Protein AF-A0A239BAJ3-F1 (afdb_monomer)

Foldseek 3Di:
DDADQLRHFQLLDLCSLPPLVPDDPLLLLLLVVLLDPVLQVQQVVLLPDPPWDKFQDDPDDTDDPDDPVCLQPARIWTQDPCCCVPVQFRTRRRSSDNDHDSRRSDGCVPVPVVVVQDLPPVVVVVVVVVCVVVVPDAPPVRVVVVVCVSVCSVVDPADPLDDDDDDDPVDDVPVVVVVVVVVNQVSCCVVPVHRDDPDDDSVCSSLVSSVSVCVVVVHDPVVSVVSGVSVVPPPPPPPPPPPPPDDPDDDDDDDDDDDDDDDDDDDDDDDD

Solvent-accessible surface area (backbone atoms only — not comparable to full-atom values): 17316 Å² total; per-residue (Å²): 133,75,56,48,96,48,44,43,56,46,50,90,43,74,70,61,68,57,72,64,86,76,54,49,72,44,54,54,51,40,62,58,47,45,69,34,66,67,54,49,53,51,49,55,56,46,72,73,34,92,83,56,66,74,42,52,36,65,96,88,61,83,78,75,93,79,59,92,76,45,76,79,41,68,15,24,24,33,78,40,90,51,20,45,79,77,69,35,19,72,37,38,52,51,49,43,54,67,78,55,39,68,78,37,49,42,42,48,88,70,55,54,64,72,80,78,66,46,86,82,34,68,63,60,53,46,54,53,50,48,38,61,74,69,68,59,80,66,51,75,66,54,43,49,48,48,50,39,60,66,59,33,80,66,60,72,86,63,54,103,89,53,83,90,82,89,80,64,85,96,45,77,58,67,69,54,54,51,53,52,50,50,52,52,47,51,53,39,23,73,73,66,78,40,72,84,75,87,75,83,56,74,94,46,44,68,56,53,51,31,52,51,50,36,50,75,71,71,52,53,68,67,60,52,42,75,74,32,72,85,61,52,69,82,69,68,70,76,75,70,78,76,75,75,74,85,75,90,68,86,84,78,87,77,87,77,84,82,80,84,81,83,87,84,77,93,84,84,84,87,84,135

Secondary structure (DSSP, 8-state):
----TT----TT-SGGG--TTS--HHHHHHHHHHT-HHHHHHHHHHHT-TT---EE-SSS-S-----GGGGGSTTEEE--HHHHHHH--SSEE-TT-SS--HHHH--GGGS-HHHH--TTSHHHHHHHHHHHHHT-PPPHHHHHHHHHHHHTTS-----TT-------TTS-HHHHHHHHHHHHHHHHHHHHSS-------HHHHHHHHHHHHHHHTT--HHHHHHH-GGG-------------------------PPPPPPP---------

Nearest PDB structures (foldseek):
  6wdn-assembly1_C  TM=2.392E-01  e=6.908E+00  Homo sapiens

Sequence (272 aa):
MKLTEWGVPDWKDATAYGDVSSWTFDRWRWEFCRRCPDIRTEFDKLLVDPSCPFFLVGDEQPFYEPDKHDSEMSGFALPSPLAYERYGYFLLPNPRIDEQPEQAIRPVIALDKALLVDPGSQWVAQVRDYFNATGVELDDIQTTFLDLALRDCYAVNLKTHQVAIKFDLDQPLEPQVKVARDVLRDLQTTRHGQRLQRRSHPEKWLGYLRVLDARDVDETWSEIVNRHAILTPYRRPKMTPLFCAGVAGPMRCSHHTAQPRRASGAWVTPWS

Structure (mmCIF, N/CA/C/O backbone):
data_AF-A0A239BAJ3-F1
#
_entry.id   AF-A0A239BAJ3-F1
#
loop_
_atom_site.group_PDB
_atom_site.id
_atom_site.type_symbol
_atom_site.label_atom_id
_atom_site.label_alt_id
_atom_site.label_comp_id
_atom_site.label_asym_id
_atom_site.label_entity_id
_atom_site.label_seq_id
_atom_site.pdbx_PDB_ins_code
_atom_site.Cartn_x
_atom_site.Cartn_y
_atom_site.Cartn_z
_atom_site.occupancy
_atom_site.B_iso_or_equiv
_atom_site.auth_seq_id
_atom_site.auth_comp_id
_atom_site.auth_asym_id
_atom_site.auth_atom_id
_atom_site.pdbx_PDB_model_num
ATOM 1 N N . MET A 1 1 ? 21.825 -12.509 -13.386 1.00 59.00 1 MET A N 1
ATOM 2 C CA . MET A 1 1 ? 20.647 -11.734 -13.829 1.00 59.00 1 MET A CA 1
ATOM 3 C C . MET A 1 1 ? 20.964 -10.262 -13.614 1.00 59.00 1 MET A C 1
ATOM 5 O O . MET A 1 1 ? 21.563 -9.965 -12.589 1.00 59.00 1 MET A O 1
ATOM 9 N N . LYS A 1 2 ? 20.696 -9.362 -14.569 1.00 62.50 2 LYS A N 1
ATOM 10 C CA . LYS A 1 2 ? 20.924 -7.924 -14.344 1.00 62.50 2 LYS A CA 1
ATOM 11 C C . LYS A 1 2 ? 19.688 -7.350 -13.658 1.00 62.50 2 LYS A C 1
ATOM 13 O O . LYS A 1 2 ? 18.631 -7.317 -14.276 1.00 62.50 2 LYS A O 1
ATOM 18 N N . LEU A 1 3 ? 19.833 -6.958 -12.399 1.00 74.75 3 LEU A N 1
ATOM 19 C CA . LEU A 1 3 ? 18.828 -6.177 -11.686 1.00 74.75 3 LEU A CA 1
ATOM 20 C C . LEU A 1 3 ? 19.061 -4.691 -11.968 1.00 74.75 3 LEU A C 1
ATOM 22 O O . LEU A 1 3 ? 20.197 -4.276 -12.221 1.00 74.75 3 LEU A O 1
ATOM 26 N N . THR A 1 4 ? 17.994 -3.896 -11.939 1.00 85.31 4 THR A N 1
ATOM 27 C CA . THR A 1 4 ? 18.132 -2.435 -11.861 1.00 85.31 4 THR A CA 1
ATOM 28 C C . THR A 1 4 ? 18.715 -2.029 -10.501 1.00 85.31 4 THR A C 1
ATOM 30 O O . THR A 1 4 ? 18.795 -2.844 -9.580 1.00 85.31 4 THR A O 1
ATOM 33 N N . GLU A 1 5 ? 19.068 -0.753 -10.335 1.00 86.06 5 GLU A N 1
ATOM 34 C CA . GLU A 1 5 ? 19.490 -0.194 -9.035 1.00 86.06 5 GLU A CA 1
ATOM 35 C C . GLU A 1 5 ? 18.434 -0.363 -7.917 1.00 86.06 5 GLU A C 1
ATOM 37 O O . GLU A 1 5 ? 18.755 -0.278 -6.734 1.00 86.06 5 GLU A O 1
ATOM 42 N N . TRP A 1 6 ? 17.179 -0.639 -8.291 1.00 90.94 6 TRP A N 1
ATOM 43 C CA . TRP A 1 6 ? 16.048 -0.869 -7.390 1.00 90.94 6 TRP A CA 1
ATOM 44 C C . TRP A 1 6 ? 15.737 -2.354 -7.174 1.00 90.94 6 TRP A C 1
ATOM 46 O O . TRP A 1 6 ? 14.646 -2.690 -6.711 1.00 90.94 6 TRP A O 1
ATOM 56 N N . GLY A 1 7 ? 16.635 -3.263 -7.564 1.00 91.06 7 GLY A N 1
ATOM 57 C CA . GLY A 1 7 ? 16.390 -4.702 -7.434 1.00 91.06 7 GLY A CA 1
ATOM 58 C C . GLY A 1 7 ? 15.167 -5.159 -8.234 1.00 91.06 7 GLY A C 1
ATOM 59 O O . GLY A 1 7 ? 14.432 -6.048 -7.807 1.00 91.06 7 GLY A O 1
ATOM 60 N N . VAL A 1 8 ? 14.865 -4.489 -9.351 1.00 93.56 8 VAL A N 1
ATOM 61 C CA . VAL A 1 8 ? 13.745 -4.858 -10.223 1.00 93.56 8 VAL A CA 1
ATOM 62 C C . VAL A 1 8 ? 14.255 -5.836 -11.290 1.00 93.56 8 VAL A C 1
ATOM 64 O O . VAL A 1 8 ? 15.276 -5.543 -11.926 1.00 93.56 8 VAL A O 1
ATOM 67 N N . PRO A 1 9 ? 13.585 -6.989 -11.490 1.00 94.38 9 PRO A N 1
ATOM 68 C CA . PRO A 1 9 ? 13.913 -7.935 -12.556 1.00 94.38 9 PRO A CA 1
ATOM 69 C C . PRO A 1 9 ? 13.801 -7.333 -13.964 1.00 94.38 9 PRO A C 1
ATOM 71 O O . PRO A 1 9 ? 13.100 -6.346 -14.182 1.00 94.38 9 PRO A O 1
ATOM 74 N N . ASP A 1 10 ? 14.448 -7.958 -14.952 1.00 94.06 10 ASP A N 1
ATOM 75 C CA . ASP A 1 10 ? 14.245 -7.584 -16.356 1.00 94.06 10 ASP A CA 1
ATOM 76 C C . ASP A 1 10 ? 12.794 -7.867 -16.764 1.00 94.06 10 ASP A C 1
ATOM 78 O O . ASP A 1 10 ? 12.368 -9.018 -16.870 1.00 94.06 10 ASP A O 1
ATOM 82 N N . TRP A 1 11 ? 12.037 -6.812 -17.056 1.00 94.75 11 TRP A N 1
ATOM 83 C CA . TRP A 1 11 ? 10.640 -6.913 -17.461 1.00 94.75 11 TRP A CA 1
ATOM 84 C C . TRP A 1 11 ? 10.438 -7.749 -18.732 1.00 94.75 11 TRP A C 1
ATOM 86 O O . TRP A 1 11 ? 9.339 -8.263 -18.964 1.00 94.75 11 TRP A O 1
ATOM 96 N N . LYS A 1 12 ? 11.468 -7.927 -19.571 1.00 94.31 12 LYS A N 1
ATOM 97 C CA . LYS A 1 12 ? 11.406 -8.767 -20.778 1.00 94.31 12 LYS A CA 1
ATOM 98 C C . LYS A 1 12 ? 11.401 -10.259 -20.439 1.00 94.31 12 LYS A C 1
ATOM 100 O O . LYS A 1 12 ? 10.852 -11.034 -21.225 1.00 94.31 12 LYS A O 1
ATOM 105 N N . ASP A 1 13 ? 11.899 -10.644 -19.269 1.00 94.56 13 ASP A N 1
ATOM 106 C CA . ASP A 1 13 ? 11.982 -12.022 -18.798 1.00 94.56 13 ASP A CA 1
ATOM 107 C C . ASP A 1 13 ? 10.977 -12.282 -17.664 1.00 94.56 13 ASP A C 1
ATOM 109 O O . ASP A 1 13 ? 11.118 -11.814 -16.542 1.00 94.56 13 ASP A O 1
ATOM 113 N N . ALA A 1 14 ? 9.933 -13.064 -17.949 1.00 93.25 14 ALA A N 1
ATOM 114 C CA . ALA A 1 14 ? 8.941 -13.421 -16.934 1.00 93.25 14 ALA A CA 1
ATOM 115 C C . ALA A 1 14 ? 9.521 -14.308 -15.821 1.00 93.25 14 ALA A C 1
ATOM 117 O O . ALA A 1 14 ? 9.042 -14.251 -14.693 1.00 93.25 14 ALA A O 1
ATOM 118 N N . THR A 1 15 ? 10.524 -15.131 -16.139 1.00 94.75 15 THR A N 1
ATOM 119 C CA . THR A 1 15 ? 11.116 -16.084 -15.188 1.00 94.75 15 THR A CA 1
ATOM 120 C C . THR A 1 15 ? 12.010 -15.393 -14.164 1.00 94.75 15 THR A C 1
ATOM 122 O O . THR A 1 15 ? 12.196 -15.902 -13.062 1.00 94.75 15 THR A O 1
ATOM 125 N N . ALA A 1 16 ? 12.466 -14.182 -14.487 1.00 94.69 16 ALA A N 1
ATOM 126 C CA . ALA A 1 16 ? 13.249 -13.323 -13.614 1.00 94.69 16 ALA A CA 1
ATOM 127 C C . ALA A 1 16 ? 12.494 -12.885 -12.340 1.00 94.69 16 ALA A C 1
ATOM 129 O O . ALA A 1 16 ? 13.120 -12.447 -11.385 1.00 94.69 16 ALA A O 1
ATOM 130 N N . TYR A 1 17 ? 11.165 -13.017 -12.298 1.00 94.31 17 TYR A N 1
ATOM 131 C CA . TYR A 1 17 ? 10.347 -12.699 -11.118 1.00 94.31 17 TYR A CA 1
ATOM 132 C C . TYR A 1 17 ? 10.192 -13.884 -10.147 1.00 94.31 17 TYR A C 1
ATOM 134 O O . TYR A 1 17 ? 9.519 -13.752 -9.129 1.00 94.31 17 TYR A O 1
ATOM 142 N N . GLY A 1 18 ? 10.770 -15.050 -10.459 1.00 94.44 18 GLY A N 1
ATOM 143 C CA . GLY A 1 18 ? 10.650 -16.251 -9.633 1.00 94.44 18 GLY A CA 1
ATOM 144 C C . GLY A 1 18 ? 9.254 -16.887 -9.667 1.00 94.44 18 GLY A C 1
ATOM 145 O O . GLY A 1 18 ? 8.493 -16.732 -10.627 1.00 94.44 18 GLY A O 1
ATOM 146 N N . ASP A 1 19 ? 8.919 -17.644 -8.619 1.00 95.50 19 ASP A N 1
ATOM 147 C CA . ASP A 1 19 ? 7.620 -18.312 -8.494 1.00 95.50 19 ASP A CA 1
ATOM 148 C C . ASP A 1 19 ? 6.547 -17.366 -7.937 1.00 95.50 19 ASP A C 1
ATOM 150 O O . ASP A 1 19 ? 6.150 -17.432 -6.771 1.00 95.50 19 ASP A O 1
ATOM 154 N N . VAL A 1 20 ? 6.026 -16.498 -8.802 1.00 95.94 20 VAL A N 1
ATOM 155 C CA . VAL A 1 20 ? 4.978 -15.532 -8.437 1.00 95.94 20 VAL A CA 1
ATOM 156 C C . VAL A 1 20 ? 3.644 -16.179 -8.044 1.00 95.94 20 VAL A C 1
ATOM 158 O O . VAL A 1 20 ? 2.760 -15.501 -7.521 1.00 95.94 20 VAL A O 1
ATOM 161 N N . SER A 1 21 ? 3.464 -17.480 -8.309 1.00 94.56 21 SER A N 1
ATOM 162 C CA . SER A 1 21 ? 2.258 -18.213 -7.907 1.00 94.56 21 SER A CA 1
ATOM 163 C C . SER A 1 21 ? 2.234 -18.515 -6.406 1.00 94.56 21 SER A C 1
ATOM 165 O O . SER A 1 21 ? 1.156 -18.648 -5.827 1.00 94.56 21 SER A O 1
ATOM 167 N N . SER A 1 22 ? 3.413 -18.542 -5.776 1.00 95.50 22 SER A N 1
ATOM 168 C CA . SER A 1 22 ? 3.598 -18.707 -4.332 1.00 95.50 22 SER A CA 1
ATOM 169 C C . SER A 1 22 ? 3.422 -17.405 -3.538 1.00 95.50 22 SER A C 1
ATOM 171 O O . SER A 1 22 ? 3.315 -17.429 -2.312 1.00 95.50 22 SER A O 1
ATOM 173 N N . TRP A 1 23 ? 3.384 -16.254 -4.217 1.00 96.25 23 TRP A N 1
ATOM 174 C CA . TRP A 1 23 ? 3.358 -14.952 -3.560 1.00 96.25 23 TRP A CA 1
ATOM 175 C C . TRP A 1 23 ? 2.042 -14.692 -2.828 1.00 96.25 23 TRP A C 1
ATOM 177 O O . TRP A 1 23 ? 0.947 -14.786 -3.391 1.00 96.25 23 TRP A O 1
ATOM 187 N N . THR A 1 24 ? 2.165 -14.264 -1.573 1.00 94.81 24 THR A N 1
ATOM 188 C CA . THR A 1 24 ? 1.035 -13.800 -0.767 1.00 94.81 24 THR A CA 1
ATOM 189 C C . THR A 1 24 ? 0.461 -12.489 -1.313 1.00 94.81 24 THR A C 1
ATOM 191 O O . THR A 1 24 ? 1.074 -11.778 -2.114 1.00 94.81 24 THR A O 1
ATOM 194 N N . PHE A 1 25 ? -0.740 -12.124 -0.863 1.00 92.94 25 PHE A N 1
ATOM 195 C CA . PHE A 1 25 ? -1.334 -10.832 -1.214 1.00 92.94 25 PHE A CA 1
ATOM 196 C C . PHE A 1 25 ? -0.448 -9.650 -0.788 1.00 92.94 25 PHE A C 1
ATOM 198 O O . PHE A 1 25 ? -0.300 -8.687 -1.542 1.00 92.94 25 PHE A O 1
ATOM 205 N N . ASP A 1 26 ? 0.162 -9.739 0.394 1.00 93.56 26 ASP A N 1
ATOM 206 C CA . ASP A 1 26 ? 1.043 -8.699 0.928 1.00 93.56 26 ASP A CA 1
ATOM 207 C C . ASP A 1 26 ? 2.337 -8.592 0.124 1.00 93.56 26 ASP A C 1
ATOM 209 O O . ASP A 1 26 ? 2.784 -7.481 -0.171 1.00 93.56 26 ASP A O 1
ATOM 213 N N . ARG A 1 27 ? 2.858 -9.729 -0.352 1.00 95.94 27 ARG A N 1
ATOM 214 C CA . ARG A 1 27 ? 3.967 -9.770 -1.306 1.00 95.94 27 ARG A CA 1
ATOM 215 C C . ARG A 1 27 ? 3.632 -9.046 -2.606 1.00 95.94 27 ARG A C 1
ATOM 217 O O . ARG A 1 27 ? 4.362 -8.145 -3.009 1.00 95.94 27 ARG A O 1
ATOM 224 N N . TRP A 1 28 ? 2.494 -9.362 -3.224 1.00 96.00 28 TRP A N 1
ATOM 225 C CA . TRP A 1 28 ? 2.038 -8.662 -4.429 1.00 96.00 28 TRP A CA 1
ATOM 226 C C . TRP A 1 28 ? 1.880 -7.162 -4.206 1.00 96.00 28 TRP A C 1
ATOM 228 O O . TRP A 1 28 ? 2.333 -6.351 -5.013 1.00 96.00 28 TRP A O 1
ATOM 238 N N . ARG A 1 29 ? 1.239 -6.785 -3.100 1.00 94.31 29 ARG A N 1
ATOM 239 C CA . ARG A 1 29 ? 1.046 -5.389 -2.717 1.00 94.31 29 ARG A CA 1
ATOM 240 C C . ARG A 1 29 ? 2.380 -4.661 -2.578 1.00 94.31 29 ARG A C 1
ATOM 242 O O . ARG A 1 29 ? 2.507 -3.561 -3.109 1.00 94.31 29 ARG A O 1
ATOM 249 N N . TRP A 1 30 ? 3.349 -5.275 -1.906 1.00 95.75 30 TRP A N 1
ATOM 250 C CA . TRP A 1 30 ? 4.690 -4.725 -1.762 1.00 95.75 30 TRP A CA 1
ATOM 251 C C . TRP A 1 30 ? 5.386 -4.531 -3.101 1.00 95.75 30 TRP A C 1
ATOM 253 O O . TRP A 1 30 ? 5.893 -3.441 -3.352 1.00 95.75 30 TRP A O 1
ATOM 263 N N . GLU A 1 31 ? 5.328 -5.515 -3.998 1.00 96.81 31 GLU A N 1
ATOM 264 C CA . GLU A 1 31 ? 5.926 -5.388 -5.327 1.00 96.81 31 GLU A CA 1
ATOM 265 C C . GLU A 1 31 ? 5.343 -4.199 -6.108 1.00 96.81 31 GLU A C 1
ATOM 267 O O . GLU A 1 31 ? 6.089 -3.435 -6.723 1.00 96.81 31 GLU A O 1
ATOM 272 N N . PHE A 1 32 ? 4.031 -3.956 -6.039 1.00 95.94 32 PHE A N 1
ATOM 273 C CA . PHE A 1 32 ? 3.451 -2.742 -6.627 1.00 95.94 32 PHE A CA 1
ATOM 274 C C . PHE A 1 32 ? 3.896 -1.466 -5.898 1.00 95.94 32 PHE A C 1
ATOM 276 O O . PHE A 1 32 ? 4.230 -0.474 -6.546 1.00 95.94 32 PHE A O 1
ATOM 283 N N . CYS A 1 33 ? 3.909 -1.474 -4.564 1.00 94.69 33 CYS A N 1
ATOM 284 C CA . CYS A 1 33 ? 4.281 -0.314 -3.757 1.00 94.69 33 CYS A CA 1
ATOM 285 C C . CYS A 1 33 ? 5.745 0.098 -3.965 1.00 94.69 33 CYS A C 1
ATOM 287 O O . CYS A 1 33 ? 6.003 1.269 -4.226 1.00 94.69 33 CYS A O 1
ATOM 289 N N . ARG A 1 34 ? 6.708 -0.828 -3.933 1.00 95.69 34 ARG A N 1
ATOM 290 C CA . ARG A 1 34 ? 8.146 -0.510 -4.038 1.00 95.69 34 ARG A CA 1
ATOM 291 C C . ARG A 1 34 ? 8.572 0.084 -5.391 1.00 95.69 34 ARG A C 1
ATOM 293 O O . ARG A 1 34 ? 9.669 0.625 -5.523 1.00 95.69 34 ARG A O 1
ATOM 300 N N . ARG A 1 35 ? 7.695 0.007 -6.397 1.00 95.44 35 ARG A N 1
ATOM 301 C CA . ARG A 1 35 ? 7.843 0.643 -7.720 1.00 95.44 35 ARG A CA 1
ATOM 302 C C . ARG A 1 35 ? 7.280 2.063 -7.784 1.00 95.44 35 ARG A C 1
ATOM 304 O O . ARG A 1 35 ? 7.441 2.736 -8.794 1.00 95.44 35 ARG A O 1
ATOM 311 N N . CYS A 1 36 ? 6.608 2.526 -6.734 1.00 94.88 36 CYS A N 1
ATOM 312 C CA . CYS A 1 36 ? 6.096 3.887 -6.663 1.00 94.88 36 CYS A CA 1
ATOM 313 C C . CYS A 1 36 ? 7.261 4.885 -6.490 1.00 94.88 36 CYS A C 1
ATOM 315 O O . CYS A 1 36 ? 7.993 4.775 -5.500 1.00 94.88 36 CYS A O 1
ATOM 317 N N . PRO A 1 37 ? 7.422 5.884 -7.384 1.00 94.56 37 PRO A N 1
ATOM 318 C CA . PRO A 1 37 ? 8.488 6.886 -7.274 1.00 94.56 37 PRO A CA 1
ATOM 319 C C . PRO A 1 37 ? 8.466 7.661 -5.953 1.00 94.56 37 PRO A C 1
ATOM 321 O O . PRO A 1 37 ? 9.521 7.986 -5.408 1.00 94.56 37 PRO A O 1
ATOM 324 N N . ASP A 1 38 ? 7.273 7.906 -5.408 1.00 94.88 38 ASP A N 1
ATOM 325 C CA . ASP A 1 38 ? 7.098 8.604 -4.133 1.00 94.88 38 ASP A CA 1
ATOM 326 C C . ASP A 1 38 ? 7.693 7.801 -2.968 1.00 94.88 38 ASP A C 1
ATOM 328 O O . ASP A 1 38 ? 8.385 8.369 -2.126 1.00 94.88 38 ASP A O 1
ATOM 332 N N . ILE A 1 39 ? 7.494 6.474 -2.954 1.00 95.00 39 ILE A N 1
ATOM 333 C CA . ILE A 1 39 ? 8.067 5.579 -1.935 1.00 95.00 39 ILE A CA 1
ATOM 334 C C . ILE A 1 39 ? 9.592 5.577 -2.022 1.00 95.00 39 ILE A C 1
ATOM 336 O O . ILE A 1 39 ? 10.264 5.695 -1.002 1.00 95.00 39 ILE A O 1
ATOM 340 N N . ARG A 1 40 ? 10.137 5.461 -3.236 1.00 95.88 40 ARG A N 1
ATOM 341 C CA . ARG A 1 40 ? 11.586 5.441 -3.476 1.00 95.88 40 ARG A CA 1
ATOM 342 C C . ARG A 1 40 ? 12.253 6.744 -3.036 1.00 95.88 40 ARG A C 1
ATOM 344 O O . ARG A 1 40 ? 13.232 6.718 -2.300 1.00 95.88 40 ARG A O 1
ATOM 351 N N . THR A 1 41 ? 11.668 7.874 -3.431 1.00 95.75 41 THR A N 1
ATOM 352 C CA . THR A 1 41 ? 12.151 9.218 -3.081 1.00 95.75 41 THR A CA 1
ATOM 353 C C . THR A 1 41 ? 12.113 9.448 -1.574 1.00 95.75 41 THR A C 1
ATOM 355 O O . THR A 1 41 ? 13.045 10.002 -0.994 1.00 95.75 41 THR A O 1
ATOM 358 N N . GLU A 1 42 ? 11.025 9.032 -0.929 1.00 95.69 42 GLU A N 1
ATOM 359 C CA . GLU A 1 42 ? 10.881 9.148 0.514 1.00 95.69 42 GLU A CA 1
ATOM 360 C C . GLU A 1 42 ? 11.881 8.269 1.265 1.00 95.69 42 GLU A C 1
ATOM 362 O O . GLU A 1 42 ? 12.516 8.746 2.205 1.00 95.69 42 GLU A O 1
ATOM 367 N N . PHE A 1 43 ? 12.061 7.023 0.825 1.00 95.81 43 PHE A N 1
ATOM 368 C CA . PHE A 1 43 ? 13.046 6.121 1.406 1.00 95.81 43 PHE A CA 1
ATOM 369 C C . PHE A 1 43 ? 14.461 6.700 1.302 1.00 95.81 43 PHE A C 1
ATOM 371 O O . PHE A 1 43 ? 15.160 6.767 2.306 1.00 95.81 43 PHE A O 1
ATOM 378 N N . ASP A 1 44 ? 14.863 7.192 0.127 1.00 95.62 44 ASP A N 1
ATOM 379 C CA . ASP A 1 44 ? 16.192 7.785 -0.073 1.00 95.62 44 ASP A CA 1
ATOM 380 C C . ASP A 1 44 ? 16.419 9.026 0.781 1.00 95.62 44 ASP A C 1
ATOM 382 O O . ASP A 1 44 ? 17.499 9.204 1.343 1.00 95.62 44 ASP A O 1
ATOM 386 N N . LYS A 1 45 ? 15.390 9.868 0.923 1.00 95.56 45 LYS A N 1
ATOM 387 C CA . LYS A 1 45 ? 15.445 11.035 1.803 1.00 95.56 45 LYS A CA 1
ATOM 388 C C . LYS A 1 45 ? 15.700 10.630 3.257 1.00 95.56 45 LYS A C 1
ATOM 390 O O . LYS A 1 45 ? 16.481 11.294 3.929 1.00 95.56 45 LYS A O 1
ATOM 395 N N . LEU A 1 46 ? 15.031 9.583 3.737 1.00 93.25 46 LEU A N 1
ATOM 396 C CA . LEU A 1 46 ? 15.188 9.089 5.108 1.00 93.25 46 LEU A CA 1
ATOM 397 C C . LEU A 1 46 ? 16.531 8.384 5.306 1.00 93.25 46 LEU A C 1
ATOM 399 O O . LEU A 1 46 ? 17.156 8.552 6.345 1.00 93.25 46 LEU A O 1
ATOM 403 N N . LEU A 1 47 ? 17.007 7.655 4.296 1.00 92.81 47 LEU A N 1
ATOM 404 C CA . LEU A 1 47 ? 18.265 6.912 4.353 1.00 92.81 47 LEU A CA 1
ATOM 405 C C . LEU A 1 47 ? 19.483 7.821 4.579 1.00 92.81 47 LEU A C 1
ATOM 407 O O . LEU A 1 47 ? 20.446 7.414 5.222 1.00 92.81 47 LEU A O 1
ATOM 411 N N . VAL A 1 48 ? 19.456 9.044 4.040 1.00 93.12 48 VAL A N 1
ATOM 412 C CA . VAL A 1 48 ? 20.552 10.018 4.191 1.00 93.12 48 VAL A CA 1
ATOM 413 C C . VAL A 1 48 ? 20.383 10.949 5.394 1.00 93.12 48 VAL A C 1
ATOM 415 O O . VAL A 1 48 ? 21.269 11.763 5.657 1.00 93.12 48 VAL A O 1
ATOM 418 N N . ASP A 1 49 ? 19.260 10.865 6.110 1.00 90.25 49 ASP A N 1
ATOM 419 C CA . ASP A 1 49 ? 18.998 11.682 7.290 1.00 90.25 49 ASP A CA 1
ATOM 420 C C . ASP A 1 49 ? 19.715 11.075 8.511 1.00 90.25 49 ASP A C 1
ATOM 422 O O . ASP A 1 49 ? 19.322 10.008 8.982 1.00 90.25 49 ASP A O 1
ATOM 426 N N . PRO A 1 50 ? 20.740 11.744 9.075 1.00 88.31 50 PRO A N 1
ATOM 427 C CA . PRO A 1 50 ? 21.506 11.207 10.200 1.00 88.31 50 PRO A CA 1
ATOM 428 C C . PRO A 1 50 ? 20.686 11.081 11.492 1.00 88.31 50 PRO A C 1
ATOM 430 O O . PRO A 1 50 ? 21.152 10.465 12.446 1.00 88.31 50 PRO A O 1
ATOM 433 N N . SER A 1 51 ? 19.501 11.697 11.551 1.00 87.50 51 SER A N 1
ATOM 434 C CA . SER A 1 51 ? 18.589 11.608 12.691 1.00 87.50 51 SER A CA 1
ATOM 435 C C . SER A 1 51 ? 17.545 10.501 12.551 1.00 87.50 51 SER A C 1
ATOM 437 O O . SER A 1 51 ? 16.861 10.191 13.527 1.00 87.50 51 SER A O 1
ATOM 439 N N . CYS A 1 52 ? 17.410 9.905 11.363 1.00 84.19 52 CYS A N 1
ATOM 440 C CA . CYS A 1 52 ? 16.455 8.835 11.123 1.00 84.19 52 CYS A CA 1
ATOM 441 C C . CYS A 1 52 ? 17.014 7.519 11.688 1.00 84.19 52 CYS A C 1
ATOM 443 O O . CYS A 1 52 ? 18.034 7.033 11.193 1.00 84.19 52 CYS A O 1
ATOM 445 N N . PRO A 1 53 ? 16.392 6.921 12.724 1.00 85.44 53 PRO A N 1
ATOM 446 C CA . PRO A 1 53 ? 16.791 5.592 13.158 1.00 85.44 53 PRO A CA 1
ATOM 447 C C . PRO A 1 53 ? 16.324 4.572 12.118 1.00 85.44 53 PRO A C 1
ATOM 449 O O . PRO A 1 53 ? 15.496 4.872 11.262 1.00 85.44 53 PRO A O 1
ATOM 452 N N . PHE A 1 54 ? 16.799 3.340 12.209 1.00 85.25 54 PHE A N 1
ATOM 453 C CA . PHE A 1 54 ? 16.323 2.267 11.349 1.00 85.25 54 PHE A CA 1
ATOM 454 C C . PHE A 1 54 ? 16.118 0.980 12.126 1.00 85.25 54 PHE A C 1
ATOM 456 O O . PHE A 1 54 ? 16.508 0.866 13.286 1.00 85.25 54 PHE A O 1
ATOM 463 N N . PHE A 1 55 ? 15.458 0.030 11.476 1.00 84.75 55 PHE A N 1
ATOM 464 C CA . PHE A 1 55 ? 15.009 -1.206 12.091 1.00 84.75 55 PHE A CA 1
ATOM 465 C C . PHE A 1 55 ? 15.296 -2.378 11.165 1.00 84.75 55 PHE A C 1
ATOM 467 O O . PHE A 1 55 ? 15.150 -2.263 9.947 1.00 84.75 55 PHE A O 1
ATOM 474 N N . LEU A 1 56 ? 15.643 -3.517 11.755 1.00 87.00 56 LEU A N 1
ATOM 475 C CA . LEU A 1 56 ? 15.725 -4.792 11.061 1.00 87.00 56 LEU A CA 1
ATOM 476 C C . LEU A 1 56 ? 14.526 -5.640 11.491 1.00 87.00 56 LEU A C 1
ATOM 478 O O . LEU A 1 56 ? 14.455 -6.116 12.620 1.00 87.00 56 LEU A O 1
ATOM 482 N N . VAL A 1 57 ? 13.544 -5.772 10.607 1.00 84.88 57 VAL A N 1
ATOM 483 C CA . VAL A 1 57 ? 12.327 -6.548 10.856 1.00 84.88 57 VAL A CA 1
ATOM 484 C C . VAL A 1 57 ? 12.560 -7.983 10.389 1.00 84.88 57 VAL A C 1
ATOM 486 O O . VAL A 1 57 ? 12.781 -8.202 9.206 1.00 84.88 57 VAL A O 1
ATOM 489 N N . GLY A 1 58 ? 12.486 -8.966 11.286 1.00 81.25 58 GLY A N 1
ATOM 490 C CA . GLY A 1 58 ? 12.706 -10.377 10.959 1.00 81.25 58 GLY A CA 1
ATOM 491 C C . GLY A 1 58 ? 12.554 -11.294 12.172 1.00 81.25 58 GLY A C 1
ATOM 492 O O . GLY A 1 58 ? 12.311 -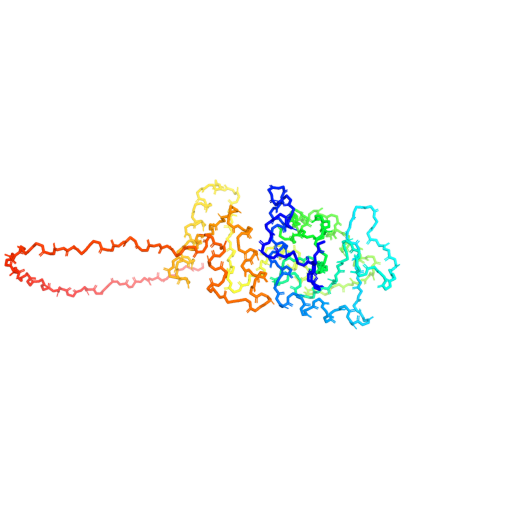10.825 13.287 1.00 81.25 58 GLY A O 1
ATOM 493 N N . ASP A 1 59 ? 12.666 -12.602 11.943 1.00 59.69 59 ASP A N 1
ATOM 494 C CA . ASP A 1 59 ? 12.461 -13.600 12.989 1.00 59.69 59 ASP A CA 1
ATOM 495 C C . ASP A 1 59 ? 13.691 -13.683 13.911 1.00 59.69 59 ASP A C 1
ATOM 497 O O . ASP A 1 59 ? 14.783 -14.059 13.496 1.00 59.69 59 ASP A O 1
ATOM 501 N N . GLU A 1 60 ? 13.451 -13.314 15.174 1.00 62.62 60 GLU A N 1
ATOM 502 C CA . GLU A 1 60 ? 14.182 -13.646 16.411 1.00 62.62 60 GLU A CA 1
ATOM 503 C C . GLU A 1 60 ? 14.896 -12.526 17.186 1.00 62.62 60 GLU A C 1
ATOM 505 O O . GLU A 1 60 ? 15.010 -12.697 18.399 1.00 62.62 60 GLU A O 1
ATOM 510 N N . GLN A 1 61 ? 15.264 -11.360 16.629 1.00 57.69 61 GLN A N 1
ATOM 511 C CA . GLN A 1 61 ? 15.748 -10.234 17.462 1.00 57.69 61 GLN A CA 1
ATOM 512 C C . GLN A 1 61 ? 15.290 -8.845 16.973 1.00 57.69 61 GLN A C 1
ATOM 514 O O . GLN A 1 61 ? 15.719 -8.401 15.913 1.00 57.69 61 GLN A O 1
ATOM 519 N N . PRO A 1 62 ? 14.448 -8.125 17.747 1.00 54.31 62 PRO A N 1
ATOM 520 C CA . PRO A 1 62 ? 13.834 -6.869 17.305 1.00 54.31 62 PRO A CA 1
ATOM 521 C C . PRO A 1 62 ? 14.752 -5.636 17.350 1.00 54.31 62 PRO A C 1
ATOM 523 O O . PRO A 1 62 ? 14.362 -4.587 16.840 1.00 54.31 62 PRO A O 1
ATOM 526 N N . PHE A 1 63 ? 15.945 -5.723 17.952 1.00 55.72 63 PHE A N 1
ATOM 527 C CA . PHE A 1 63 ? 16.819 -4.562 18.146 1.00 55.72 63 PHE A CA 1
ATOM 528 C C . PHE A 1 63 ? 18.292 -4.958 18.015 1.00 55.72 63 PHE A C 1
ATOM 530 O O . PHE A 1 63 ? 18.854 -5.578 18.915 1.00 55.72 63 PHE A O 1
ATOM 537 N N . TYR A 1 64 ? 18.912 -4.590 16.897 1.00 60.38 64 TYR A N 1
ATOM 538 C CA . TYR A 1 64 ? 20.360 -4.648 16.702 1.00 60.38 64 TYR A CA 1
ATOM 539 C C . TYR A 1 64 ? 20.879 -3.218 16.533 1.00 60.38 64 TYR A C 1
ATOM 541 O O . TYR A 1 64 ? 20.203 -2.411 15.895 1.00 60.38 64 TYR A O 1
ATOM 549 N N . GLU A 1 65 ? 22.032 -2.895 17.132 1.00 58.88 65 GLU A N 1
ATOM 550 C CA . GLU A 1 65 ? 22.738 -1.634 16.883 1.00 58.88 65 GLU A CA 1
ATOM 551 C C . GLU A 1 65 ? 23.446 -1.741 15.540 1.00 58.88 65 GLU A C 1
ATOM 553 O O . GLU A 1 65 ? 24.375 -2.538 15.401 1.00 58.88 65 GLU A O 1
ATOM 558 N N . PRO A 1 66 ? 23.008 -0.985 14.541 1.00 58.22 66 PRO A N 1
ATOM 559 C CA . PRO A 1 66 ? 23.313 -1.397 13.196 1.00 58.22 66 PRO A CA 1
ATOM 560 C C . PRO A 1 66 ? 24.497 -0.638 12.581 1.00 58.22 66 PRO A C 1
ATOM 562 O O . PRO A 1 66 ? 24.770 0.518 12.916 1.00 58.22 66 PRO A O 1
ATOM 565 N N . ASP A 1 67 ? 25.208 -1.294 11.666 1.00 67.19 67 ASP A N 1
ATOM 566 C CA . ASP A 1 67 ? 26.319 -0.716 10.903 1.00 67.19 67 ASP A CA 1
ATOM 567 C C . ASP A 1 67 ? 25.816 -0.222 9.531 1.00 67.19 67 ASP A C 1
ATOM 569 O O . ASP A 1 67 ? 24.766 -0.624 9.030 1.00 67.19 67 ASP A O 1
ATOM 573 N N . LYS A 1 68 ? 26.576 0.650 8.860 1.00 61.41 68 LYS A N 1
ATOM 574 C CA . LYS A 1 68 ? 26.256 1.190 7.523 1.00 61.41 68 LYS A CA 1
ATOM 575 C C . LYS A 1 68 ? 26.021 0.110 6.457 1.00 61.41 68 LYS A C 1
ATOM 577 O O . LYS A 1 68 ? 25.421 0.406 5.426 1.00 61.41 68 LYS A O 1
ATOM 582 N N . HIS A 1 69 ? 26.493 -1.114 6.688 1.00 63.12 69 HIS A N 1
ATOM 583 C CA . HIS A 1 69 ? 26.330 -2.248 5.776 1.00 63.12 69 HIS A CA 1
ATOM 584 C C . HIS A 1 69 ? 24.929 -2.883 5.859 1.00 63.12 69 HIS A C 1
ATOM 586 O O . HIS A 1 69 ? 24.551 -3.641 4.970 1.00 63.12 69 HIS A O 1
ATOM 592 N N . ASP A 1 70 ? 24.116 -2.510 6.851 1.00 73.25 70 ASP A N 1
ATOM 593 C CA . ASP A 1 70 ? 22.827 -3.158 7.110 1.00 73.25 70 ASP A CA 1
ATOM 594 C C . ASP A 1 70 ? 21.711 -2.679 6.171 1.00 73.25 70 ASP A C 1
ATOM 596 O O . ASP A 1 70 ? 20.671 -3.324 6.059 1.00 73.25 70 ASP A O 1
ATOM 600 N N . SER A 1 71 ? 21.925 -1.585 5.430 1.00 80.31 71 SER A N 1
ATOM 601 C CA . SER A 1 71 ? 20.937 -1.083 4.460 1.00 80.31 71 SER A CA 1
ATOM 602 C C . SER A 1 71 ? 20.654 -2.058 3.311 1.00 80.31 71 SER A C 1
ATOM 604 O O . SER A 1 71 ? 19.589 -1.991 2.699 1.00 80.31 71 SER A O 1
ATOM 606 N N . GLU A 1 72 ? 21.566 -2.995 3.046 1.00 86.62 72 GLU A N 1
ATOM 607 C CA . GLU A 1 72 ? 21.407 -4.047 2.037 1.00 86.62 72 GLU A CA 1
ATOM 608 C C . GLU A 1 72 ? 20.761 -5.327 2.599 1.00 86.62 72 GLU A C 1
ATOM 610 O O . GLU A 1 72 ? 20.484 -6.262 1.846 1.00 86.62 72 GLU A O 1
ATOM 615 N N . MET A 1 73 ? 20.473 -5.376 3.905 1.00 89.25 73 MET A N 1
ATOM 616 C CA . MET A 1 73 ? 19.887 -6.548 4.550 1.00 89.25 73 MET A CA 1
ATOM 617 C C . MET A 1 73 ? 18.369 -6.612 4.392 1.00 89.25 73 MET A C 1
ATOM 619 O O . MET A 1 73 ? 17.641 -5.640 4.607 1.00 89.25 73 MET A O 1
ATOM 623 N N . SER A 1 74 ? 17.879 -7.813 4.084 1.00 91.56 74 SER A N 1
ATOM 624 C CA . SER A 1 74 ? 16.454 -8.142 4.140 1.00 91.56 74 SER A CA 1
ATOM 625 C C . SER A 1 74 ? 15.883 -7.824 5.525 1.00 91.56 74 SER A C 1
ATOM 627 O O . SER A 1 74 ? 16.490 -8.155 6.540 1.00 91.56 74 SER A O 1
ATOM 629 N N . GLY A 1 75 ? 14.737 -7.148 5.563 1.00 91.25 75 GLY A N 1
ATOM 630 C CA . GLY A 1 75 ? 14.118 -6.658 6.791 1.00 91.25 75 GLY A CA 1
ATOM 631 C C . GLY A 1 75 ? 14.476 -5.218 7.145 1.00 91.25 75 GLY A C 1
ATOM 632 O O . GLY A 1 75 ? 13.813 -4.642 8.008 1.00 91.25 75 GLY A O 1
ATOM 633 N N . PHE A 1 76 ? 15.469 -4.606 6.486 1.00 92.62 76 PHE A N 1
ATOM 634 C CA . PHE A 1 76 ? 15.818 -3.208 6.728 1.00 92.62 76 PHE A CA 1
ATOM 635 C C . PHE A 1 76 ? 14.641 -2.292 6.381 1.00 92.62 76 PHE A C 1
ATOM 637 O O . PHE A 1 76 ? 14.155 -2.270 5.241 1.00 92.62 76 PHE A O 1
ATOM 644 N N . ALA A 1 77 ? 14.198 -1.513 7.364 1.00 93.06 77 ALA A N 1
ATOM 645 C CA . ALA A 1 77 ? 13.083 -0.595 7.239 1.00 93.06 77 ALA A CA 1
ATOM 646 C C . ALA A 1 77 ? 13.328 0.710 8.008 1.00 93.06 77 ALA A C 1
ATOM 648 O O . ALA A 1 77 ? 13.974 0.734 9.057 1.00 93.06 77 ALA A O 1
ATOM 649 N N . LEU A 1 78 ? 12.770 1.804 7.488 1.00 92.31 78 LEU A N 1
ATOM 650 C CA . LEU A 1 78 ? 12.907 3.148 8.048 1.00 92.31 78 LEU A CA 1
ATOM 651 C C . LEU A 1 78 ? 11.575 3.646 8.623 1.00 92.31 78 LEU A C 1
ATOM 653 O O . LEU A 1 78 ? 10.522 3.413 8.023 1.00 92.31 78 LEU A O 1
ATOM 657 N N . PRO A 1 79 ? 11.573 4.369 9.752 1.00 89.88 79 PRO A N 1
ATOM 658 C CA . PRO A 1 79 ? 10.391 5.062 10.225 1.00 89.88 79 PRO A CA 1
ATOM 659 C C . PRO A 1 79 ? 10.090 6.214 9.270 1.00 89.88 79 PRO A C 1
ATOM 661 O O . PRO A 1 79 ? 10.876 7.143 9.098 1.00 89.88 79 PRO A O 1
ATOM 664 N N . SER A 1 80 ? 8.920 6.159 8.648 1.00 89.69 80 SER A N 1
ATOM 665 C CA . SER A 1 80 ? 8.423 7.226 7.790 1.00 89.69 80 SER A CA 1
ATOM 666 C C . SER A 1 80 ? 7.104 7.736 8.369 1.00 89.69 80 SER A C 1
ATOM 668 O O . SER A 1 80 ? 6.203 6.931 8.625 1.00 89.69 80 SER A O 1
ATOM 670 N N . PRO A 1 81 ? 6.929 9.061 8.526 1.00 81.00 81 PRO A N 1
ATOM 671 C CA . PRO A 1 81 ? 5.651 9.622 8.957 1.00 81.00 81 PRO A CA 1
ATOM 672 C C . PRO A 1 81 ? 4.529 9.347 7.943 1.00 81.00 81 PRO A C 1
ATOM 674 O O . PRO A 1 81 ? 3.355 9.342 8.302 1.00 81.00 81 PRO A O 1
ATOM 677 N N . LEU A 1 82 ? 4.869 9.082 6.676 1.00 85.06 82 LEU A N 1
ATOM 678 C CA . LEU A 1 82 ? 3.901 8.803 5.618 1.00 85.06 82 LEU A CA 1
ATOM 679 C C . LEU A 1 82 ? 3.704 7.305 5.358 1.00 85.06 82 LEU A C 1
ATOM 681 O O . LEU A 1 82 ? 2.721 6.945 4.702 1.00 85.06 82 LEU A O 1
ATOM 685 N N . ALA A 1 83 ? 4.577 6.431 5.880 1.00 84.62 83 ALA A N 1
ATOM 686 C CA . ALA A 1 83 ? 4.491 4.983 5.699 1.00 84.62 83 ALA A CA 1
ATOM 687 C C . ALA A 1 83 ? 3.117 4.470 6.099 1.00 84.62 83 ALA A C 1
ATOM 689 O O . ALA A 1 83 ? 2.466 3.784 5.310 1.00 84.62 83 ALA A O 1
ATOM 690 N N . TYR A 1 84 ? 2.637 4.887 7.268 1.00 79.31 84 TYR A N 1
ATOM 691 C CA . TYR A 1 84 ? 1.319 4.508 7.747 1.00 79.31 84 TYR A CA 1
ATOM 692 C C . TYR A 1 84 ? 0.211 5.193 6.944 1.00 79.31 84 TYR A C 1
ATOM 694 O O . TYR A 1 84 ? -0.695 4.539 6.422 1.00 79.31 84 TYR A O 1
ATOM 702 N N . GLU A 1 85 ? 0.281 6.517 6.809 1.00 78.00 85 GLU A N 1
ATOM 703 C CA . GLU A 1 85 ? -0.836 7.304 6.290 1.00 78.00 85 GLU A CA 1
ATOM 704 C C . GLU A 1 85 ? -1.117 7.086 4.804 1.00 78.00 85 GLU A C 1
ATOM 706 O O . GLU A 1 85 ? -2.291 7.037 4.409 1.00 78.00 85 GLU A O 1
ATOM 711 N N . ARG A 1 86 ? -0.054 6.996 3.997 1.00 85.19 86 ARG A N 1
ATOM 712 C CA . ARG A 1 86 ? -0.121 6.889 2.534 1.00 85.19 86 ARG A CA 1
ATOM 713 C C . ARG A 1 86 ? -0.013 5.453 2.071 1.00 85.19 86 ARG A C 1
ATOM 715 O O . ARG A 1 86 ? -0.768 5.035 1.193 1.00 85.19 86 ARG A O 1
ATOM 722 N N . TYR A 1 87 ? 0.913 4.706 2.660 1.00 88.25 87 TYR A N 1
ATOM 723 C CA . TYR A 1 87 ? 1.268 3.383 2.168 1.00 88.25 87 TYR A CA 1
ATOM 724 C C . TYR A 1 87 ? 0.805 2.266 3.089 1.00 88.25 87 TYR A C 1
ATOM 726 O O . TYR A 1 87 ? 0.988 1.119 2.721 1.00 88.25 87 TYR A O 1
ATOM 734 N N . GLY A 1 88 ? 0.184 2.540 4.238 1.00 87.69 88 GLY A N 1
ATOM 735 C CA . GLY A 1 88 ? -0.336 1.525 5.155 1.00 87.69 88 GLY A CA 1
ATOM 736 C C . GLY A 1 88 ? 0.709 0.579 5.754 1.00 87.69 88 GLY A C 1
ATOM 737 O O . GLY A 1 88 ? 0.332 -0.533 6.113 1.00 87.69 88 GLY A O 1
ATOM 738 N N . TYR A 1 89 ? 1.982 0.969 5.833 1.00 89.50 89 TYR A N 1
ATOM 739 C CA . TYR A 1 89 ? 3.056 0.205 6.484 1.00 89.50 89 TYR A CA 1
ATOM 740 C C . TYR A 1 89 ? 3.452 0.843 7.821 1.00 89.50 89 TYR A C 1
ATOM 742 O O . TYR A 1 89 ? 3.301 2.049 7.990 1.00 89.50 89 TYR A O 1
ATOM 750 N N . PHE A 1 90 ? 3.930 0.043 8.777 1.00 85.50 90 PHE A N 1
ATOM 751 C CA . PHE A 1 90 ? 4.391 0.564 10.072 1.00 85.50 90 PHE A CA 1
ATOM 752 C C . PHE A 1 90 ? 5.751 1.254 9.925 1.00 85.50 90 PHE A C 1
ATOM 754 O O . PHE A 1 90 ? 5.941 2.385 10.360 1.00 85.50 90 PHE A O 1
ATOM 761 N N . LEU A 1 91 ? 6.663 0.577 9.231 1.00 91.00 91 LEU A N 1
ATOM 762 C CA . LEU A 1 91 ? 7.958 1.080 8.791 1.00 91.00 91 LEU A CA 1
ATOM 763 C C . LEU A 1 91 ? 8.023 0.932 7.274 1.00 91.00 91 LEU A C 1
ATOM 765 O O . LEU A 1 91 ? 7.346 0.073 6.716 1.00 91.00 91 LEU A O 1
ATOM 769 N N . LEU A 1 92 ? 8.812 1.763 6.605 1.00 94.81 92 LEU A N 1
ATOM 770 C CA . LEU A 1 92 ? 9.013 1.706 5.165 1.00 94.81 92 LEU A CA 1
ATOM 771 C C . LEU A 1 92 ? 10.139 0.711 4.848 1.00 94.81 92 LEU A C 1
ATOM 773 O O . LEU A 1 92 ? 11.297 1.043 5.112 1.00 94.81 92 LEU A O 1
ATOM 777 N N . PRO A 1 93 ? 9.851 -0.487 4.301 1.00 95.75 93 PRO A N 1
ATOM 778 C CA . PRO A 1 93 ? 10.895 -1.451 3.962 1.00 95.75 93 PRO A CA 1
ATOM 779 C C . PRO A 1 93 ? 11.764 -0.909 2.830 1.00 95.75 93 PRO A C 1
ATOM 781 O O . PRO A 1 93 ? 11.295 -0.103 2.023 1.00 95.75 93 PRO A O 1
ATOM 784 N N . ASN A 1 94 ? 13.012 -1.364 2.730 1.00 95.88 94 ASN A N 1
ATOM 785 C CA . ASN A 1 94 ? 13.884 -0.955 1.634 1.00 95.88 94 ASN A CA 1
ATOM 786 C C . ASN A 1 94 ? 13.321 -1.415 0.276 1.00 95.88 94 ASN A C 1
ATOM 788 O O . ASN A 1 94 ? 13.291 -2.623 0.012 1.00 95.88 94 ASN A O 1
ATOM 792 N N . PRO A 1 95 ? 12.921 -0.488 -0.620 1.00 96.38 95 PRO A N 1
ATOM 793 C CA . PRO A 1 95 ? 12.336 -0.832 -1.912 1.00 96.38 95 PRO A CA 1
ATOM 794 C C . PRO A 1 95 ? 13.330 -1.483 -2.883 1.00 96.38 95 PRO A C 1
ATOM 796 O O . PRO A 1 95 ? 12.890 -2.047 -3.886 1.00 96.38 95 PRO A O 1
ATOM 799 N N . ARG A 1 96 ? 14.642 -1.411 -2.603 1.00 95.19 96 ARG A N 1
ATOM 800 C CA . ARG A 1 96 ? 15.707 -2.036 -3.405 1.00 95.19 96 ARG A CA 1
ATOM 801 C C . ARG A 1 96 ? 15.848 -3.531 -3.156 1.00 95.19 96 ARG A C 1
ATOM 803 O O . ARG A 1 96 ? 16.392 -4.235 -4.001 1.00 95.19 96 ARG A O 1
ATOM 810 N N . ILE A 1 97 ? 15.374 -4.006 -2.009 1.00 93.94 97 ILE A N 1
ATOM 811 C CA . ILE A 1 97 ? 15.427 -5.420 -1.668 1.00 93.94 97 ILE A CA 1
ATOM 812 C C . ILE A 1 97 ? 14.148 -6.069 -2.171 1.00 93.94 97 ILE A C 1
ATOM 814 O O . ILE A 1 97 ? 13.040 -5.752 -1.733 1.00 93.94 97 ILE A O 1
ATOM 818 N N . ASP A 1 98 ? 14.351 -6.978 -3.114 1.00 91.06 98 ASP A N 1
ATOM 819 C CA . ASP A 1 98 ? 13.368 -7.936 -3.584 1.00 91.06 98 ASP A CA 1
ATOM 820 C C . ASP A 1 98 ? 12.854 -8.751 -2.389 1.00 91.06 98 ASP A C 1
ATOM 822 O O . ASP A 1 98 ? 11.735 -8.530 -1.937 1.00 91.06 98 ASP A O 1
ATOM 826 N N . GLU A 1 99 ? 13.669 -9.651 -1.842 1.00 92.88 99 GLU A N 1
ATOM 827 C CA . GLU A 1 99 ? 13.228 -10.657 -0.875 1.00 92.88 99 GLU A CA 1
ATOM 828 C C . GLU A 1 99 ? 13.185 -10.084 0.543 1.00 92.88 99 GLU A C 1
ATOM 830 O O . GLU A 1 99 ? 14.125 -10.233 1.318 1.00 92.88 99 GLU A O 1
ATOM 835 N N . GLN A 1 100 ? 12.101 -9.380 0.865 1.00 94.25 100 GLN A N 1
ATOM 836 C CA . GLN A 1 100 ? 11.790 -8.880 2.205 1.00 94.25 100 GLN A CA 1
ATOM 837 C C . GLN A 1 100 ? 11.039 -9.938 3.033 1.00 94.25 100 GLN A C 1
ATOM 839 O O . GLN A 1 100 ? 10.190 -10.644 2.474 1.00 94.25 100 GLN A O 1
ATOM 844 N N . PRO A 1 101 ? 11.261 -10.010 4.358 1.00 93.75 101 PRO A N 1
ATOM 845 C CA . PRO A 1 101 ? 10.522 -10.920 5.217 1.00 93.75 101 PRO A CA 1
ATOM 846 C C . PRO A 1 101 ? 9.061 -10.475 5.300 1.00 93.75 101 PRO A C 1
ATOM 848 O O . PRO A 1 101 ? 8.747 -9.282 5.218 1.00 93.75 101 PRO A O 1
ATOM 851 N N . GLU A 1 102 ? 8.149 -11.433 5.472 1.00 91.56 102 GLU A N 1
ATOM 852 C CA . GLU A 1 102 ? 6.704 -11.177 5.422 1.00 91.56 102 GLU A CA 1
ATOM 853 C C . GLU A 1 102 ? 6.276 -10.099 6.431 1.00 91.56 102 GLU A C 1
ATOM 855 O O . GLU A 1 102 ? 5.458 -9.234 6.126 1.00 91.56 102 GLU A O 1
ATOM 860 N N . GLN A 1 103 ? 6.890 -10.107 7.612 1.00 89.31 103 GLN A N 1
ATOM 861 C CA . GLN A 1 103 ? 6.660 -9.176 8.711 1.00 89.31 103 GLN A CA 1
ATOM 862 C C . GLN A 1 103 ? 6.980 -7.726 8.315 1.00 89.31 103 GLN A C 1
ATOM 864 O O . GLN A 1 103 ? 6.260 -6.816 8.724 1.00 89.31 103 GLN A O 1
ATOM 869 N N . ALA A 1 104 ? 8.012 -7.499 7.494 1.00 91.81 104 ALA A N 1
ATOM 870 C CA . ALA A 1 104 ? 8.384 -6.160 7.030 1.00 91.81 104 ALA A CA 1
ATOM 871 C C . ALA A 1 104 ? 7.367 -5.608 6.023 1.00 91.81 104 ALA A C 1
ATOM 873 O O . ALA A 1 104 ? 7.066 -4.416 6.012 1.00 91.81 104 ALA A O 1
ATOM 874 N N . ILE A 1 105 ? 6.809 -6.480 5.181 1.00 94.38 105 ILE A N 1
ATOM 875 C CA . ILE A 1 105 ? 5.907 -6.093 4.089 1.00 94.38 105 ILE A CA 1
ATOM 876 C C . ILE A 1 105 ? 4.420 -6.256 4.427 1.00 94.38 105 ILE A C 1
ATOM 878 O O . ILE A 1 105 ? 3.553 -6.019 3.576 1.00 94.38 105 ILE A O 1
ATOM 882 N N . ARG A 1 106 ? 4.102 -6.619 5.669 1.00 89.94 106 ARG A N 1
ATOM 883 C CA . ARG A 1 106 ? 2.728 -6.730 6.148 1.00 89.94 106 ARG A CA 1
ATOM 884 C C . ARG A 1 106 ? 2.147 -5.333 6.428 1.00 89.94 106 ARG A C 1
ATOM 886 O O . ARG A 1 106 ? 2.716 -4.572 7.213 1.00 89.94 106 ARG A O 1
ATOM 893 N N . PRO A 1 107 ? 1.009 -4.949 5.815 1.00 85.88 107 PRO A N 1
ATOM 894 C CA . PRO A 1 107 ? 0.358 -3.682 6.124 1.00 85.88 107 PRO A CA 1
ATOM 895 C C . PRO A 1 107 ? -0.162 -3.631 7.561 1.00 85.88 107 PRO A C 1
ATOM 897 O O . PRO A 1 107 ? -0.673 -4.618 8.081 1.00 85.88 107 PRO A O 1
ATOM 900 N N . VAL A 1 108 ? -0.204 -2.434 8.148 1.00 77.62 108 VAL A N 1
ATOM 901 C CA . VAL A 1 108 ? -0.791 -2.202 9.484 1.00 77.62 108 VAL A CA 1
ATOM 902 C C . VAL A 1 108 ? -2.291 -2.491 9.518 1.00 77.62 108 VAL A C 1
ATOM 904 O O . VAL A 1 108 ? -2.840 -2.795 10.566 1.00 77.62 108 VAL A O 1
ATOM 907 N N . ILE A 1 109 ? -2.971 -2.487 8.368 1.00 63.59 109 ILE A N 1
ATOM 908 C CA . ILE A 1 109 ? -4.382 -2.900 8.277 1.00 63.59 109 ILE A CA 1
ATOM 909 C C . ILE A 1 109 ? -4.565 -4.377 8.703 1.00 63.59 109 ILE A C 1
ATOM 911 O O . ILE A 1 109 ? -5.677 -4.770 9.050 1.00 63.59 109 ILE A O 1
ATOM 915 N N . ALA A 1 110 ? -3.486 -5.172 8.710 1.00 52.69 110 ALA A N 1
ATOM 916 C CA . ALA A 1 110 ? -3.453 -6.550 9.195 1.00 52.69 110 ALA A CA 1
ATOM 917 C C . ALA A 1 110 ? -2.944 -6.701 10.644 1.00 52.69 110 ALA A C 1
ATOM 919 O O . ALA A 1 110 ? -2.989 -7.812 11.169 1.00 52.69 110 ALA A O 1
ATOM 920 N N . LEU A 1 111 ? -2.481 -5.629 11.304 1.00 51.28 111 LEU A N 1
ATOM 921 C CA . LEU A 1 111 ? -2.321 -5.646 12.758 1.00 51.28 111 LEU A CA 1
ATOM 922 C C . LEU A 1 111 ? -3.728 -5.687 13.341 1.00 51.28 111 LEU A C 1
ATOM 924 O O . LEU A 1 111 ? -4.525 -4.766 13.154 1.00 51.28 111 LEU A O 1
ATOM 928 N N . ASP A 1 112 ? -4.034 -6.838 13.926 1.00 48.72 112 ASP A N 1
ATOM 929 C CA . ASP A 1 112 ? -5.355 -7.226 14.378 1.00 48.72 112 ASP A CA 1
ATOM 930 C C . ASP A 1 112 ? -6.018 -6.061 15.118 1.00 48.72 112 ASP A C 1
ATOM 932 O O . ASP A 1 112 ? -5.458 -5.520 16.072 1.00 48.72 112 ASP A O 1
ATOM 936 N N . LYS A 1 113 ? -7.214 -5.647 14.683 1.00 50.41 113 LYS A N 1
ATOM 937 C CA . LYS A 1 113 ? -7.987 -4.612 15.389 1.00 50.41 113 LYS A CA 1
ATOM 938 C C . LYS A 1 113 ? -8.203 -4.993 16.859 1.00 50.41 113 LYS A C 1
ATOM 940 O O . LYS A 1 113 ? -8.414 -4.105 17.677 1.00 50.41 113 LYS A O 1
ATOM 945 N N . ALA A 1 114 ? -8.098 -6.284 17.185 1.00 46.50 114 ALA A N 1
ATOM 946 C CA . ALA A 1 114 ? -8.067 -6.794 18.548 1.00 46.50 114 ALA A CA 1
ATOM 947 C C . ALA A 1 114 ? -6.926 -6.209 19.409 1.00 46.50 114 ALA A C 1
ATOM 949 O O . ALA A 1 114 ? -7.127 -6.002 20.599 1.00 46.50 114 ALA A O 1
ATOM 950 N N . LEU A 1 115 ? -5.762 -5.883 18.833 1.00 46.47 115 LEU A N 1
ATOM 951 C CA . LEU A 1 115 ? -4.638 -5.275 19.562 1.00 46.47 115 LEU A CA 1
ATOM 952 C C . LEU A 1 115 ? -4.820 -3.771 19.810 1.00 46.47 115 LEU A C 1
ATOM 954 O O . LEU A 1 115 ? -4.217 -3.231 20.731 1.00 46.47 115 LEU A O 1
ATOM 958 N N . LEU A 1 116 ? -5.636 -3.091 18.999 1.00 46.00 116 LEU A N 1
ATOM 959 C CA . LEU A 1 116 ? -5.849 -1.642 19.093 1.00 46.00 116 LEU A CA 1
ATOM 960 C C . LEU A 1 116 ? -7.091 -1.253 19.908 1.00 46.00 116 LEU A C 1
ATOM 962 O O . LEU A 1 116 ? -7.237 -0.081 20.241 1.00 46.00 116 LEU A O 1
ATOM 966 N N . VAL A 1 117 ? -8.009 -2.188 20.187 1.00 47.28 117 VAL A N 1
ATOM 967 C CA . VAL A 1 117 ? -9.355 -1.847 20.686 1.00 47.28 117 VAL A CA 1
ATOM 968 C C . VAL A 1 117 ? -9.877 -2.834 21.737 1.00 47.28 117 VAL A C 1
ATOM 970 O O . VAL A 1 117 ? -11.076 -3.100 21.783 1.00 47.28 117 VAL A O 1
ATOM 973 N N . ASP A 1 118 ? -9.018 -3.380 22.601 1.00 52.84 118 ASP A N 1
ATOM 974 C CA . ASP A 1 118 ? -9.504 -3.945 23.866 1.00 52.84 118 ASP A CA 1
ATOM 975 C C . ASP A 1 118 ? -9.294 -2.926 25.004 1.00 52.84 118 ASP A C 1
ATOM 977 O O . ASP A 1 118 ? -8.154 -2.692 25.422 1.00 52.84 118 ASP A O 1
ATOM 981 N N . PRO A 1 119 ? -10.370 -2.305 25.529 1.00 49.72 119 PRO A N 1
ATOM 982 C CA . PRO A 1 119 ? -10.321 -1.478 26.735 1.00 49.72 119 PRO A CA 1
ATOM 983 C C . PRO A 1 119 ? -9.839 -2.247 27.975 1.00 49.72 119 PRO A C 1
ATOM 985 O O . PRO A 1 119 ? -9.410 -1.627 28.945 1.00 49.72 119 PRO A O 1
ATOM 988 N N . GLY A 1 120 ? -9.919 -3.582 27.954 1.00 54.16 120 GLY A N 1
ATOM 989 C CA . GLY A 1 120 ? -9.336 -4.487 28.941 1.00 54.16 120 GLY A CA 1
ATOM 990 C C . GLY A 1 120 ? -7.881 -4.864 28.654 1.00 54.16 120 GLY A C 1
ATOM 991 O O . GLY A 1 120 ? -7.289 -5.611 29.437 1.00 54.16 120 GLY A O 1
ATOM 992 N N . SER A 1 121 ? -7.280 -4.356 27.570 1.00 61.28 121 SER A N 1
ATOM 993 C CA . SER A 1 121 ? -5.874 -4.618 27.284 1.00 61.28 121 SER A CA 1
ATOM 994 C C . SER A 1 121 ? -5.001 -4.057 28.400 1.00 61.28 121 SER A C 1
ATOM 996 O O . SER A 1 121 ? -5.183 -2.942 28.899 1.00 61.28 121 SER A O 1
ATOM 998 N N . GLN A 1 122 ? -4.002 -4.849 28.771 1.00 59.94 122 GLN A N 1
ATOM 999 C CA . GLN A 1 122 ? -3.042 -4.527 29.819 1.00 59.94 122 GLN A CA 1
ATOM 1000 C C . GLN A 1 122 ? -2.357 -3.167 29.589 1.00 59.94 122 GLN A C 1
ATOM 1002 O O . GLN A 1 122 ? -1.951 -2.518 30.546 1.00 59.94 122 GLN A O 1
ATOM 1007 N N . TRP A 1 123 ? -2.288 -2.707 28.336 1.00 55.16 123 TRP A N 1
ATOM 1008 C CA . TRP A 1 123 ? -1.713 -1.423 27.948 1.00 55.16 123 TRP A CA 1
ATOM 1009 C C . TRP A 1 123 ? -2.506 -0.219 28.482 1.00 55.16 123 TRP A C 1
ATOM 1011 O O . TRP A 1 123 ? -1.913 0.710 29.021 1.00 55.16 123 TRP A O 1
ATOM 1021 N N . VAL A 1 124 ? -3.844 -0.246 28.421 1.00 61.78 124 VAL A N 1
ATOM 1022 C CA . VAL A 1 124 ? -4.688 0.848 28.948 1.00 61.78 124 VAL A CA 1
ATOM 1023 C C . VAL A 1 124 ? -4.571 0.948 30.472 1.00 61.78 124 VAL A C 1
ATOM 1025 O O . VAL A 1 124 ? -4.479 2.049 31.021 1.00 61.78 124 VAL A O 1
ATOM 1028 N N . ALA A 1 125 ? -4.517 -0.200 31.156 1.00 66.38 125 ALA A N 1
ATOM 1029 C CA . ALA A 1 125 ? -4.264 -0.259 32.594 1.00 66.38 125 ALA A CA 1
ATOM 1030 C C . ALA A 1 125 ? -2.861 0.270 32.939 1.00 66.38 125 ALA A C 1
ATOM 1032 O O . ALA A 1 125 ? -2.732 1.118 33.815 1.00 66.38 125 ALA A O 1
ATOM 1033 N N . GLN A 1 126 ? -1.834 -0.129 32.184 1.00 66.50 126 GLN A N 1
ATOM 1034 C CA . GLN A 1 126 ? -0.455 0.332 32.372 1.00 66.50 126 GLN A CA 1
ATOM 1035 C C . GLN A 1 126 ? -0.292 1.842 32.176 1.00 66.50 126 GLN A C 1
ATOM 1037 O O . GLN A 1 126 ? 0.444 2.466 32.932 1.00 66.50 126 GLN A O 1
ATOM 1042 N N . VAL A 1 127 ? -0.977 2.450 31.201 1.00 66.56 127 VAL A N 1
ATOM 1043 C CA . VAL A 1 127 ? -0.936 3.908 30.997 1.00 66.56 127 VAL A CA 1
ATOM 1044 C C . VAL A 1 127 ? -1.526 4.638 32.208 1.00 66.56 127 VAL A C 1
ATOM 1046 O O . VAL A 1 127 ? -0.921 5.589 32.701 1.00 66.56 127 VAL A O 1
ATOM 1049 N N . ARG A 1 128 ? -2.663 4.168 32.745 1.00 66.81 128 ARG A N 1
ATOM 1050 C CA . ARG A 1 128 ? -3.254 4.727 33.975 1.00 66.81 128 ARG A CA 1
ATOM 1051 C C . ARG A 1 128 ? -2.359 4.511 35.196 1.00 66.81 128 ARG A C 1
ATOM 1053 O O . ARG A 1 128 ? -2.135 5.451 35.955 1.00 66.81 128 ARG A O 1
ATOM 1060 N N . ASP A 1 129 ? -1.804 3.314 35.356 1.00 75.00 129 ASP A N 1
ATOM 1061 C CA . ASP A 1 129 ? -0.886 2.989 36.450 1.00 75.00 129 ASP A CA 1
ATOM 1062 C C . ASP A 1 129 ? 0.397 3.828 36.387 1.00 75.00 129 ASP A C 1
ATOM 1064 O O . ASP A 1 129 ? 0.914 4.236 37.424 1.00 75.00 129 ASP A O 1
ATOM 1068 N N . TYR A 1 130 ? 0.884 4.156 35.187 1.00 72.56 130 TYR A N 1
ATOM 1069 C CA . TYR A 1 130 ? 2.053 5.012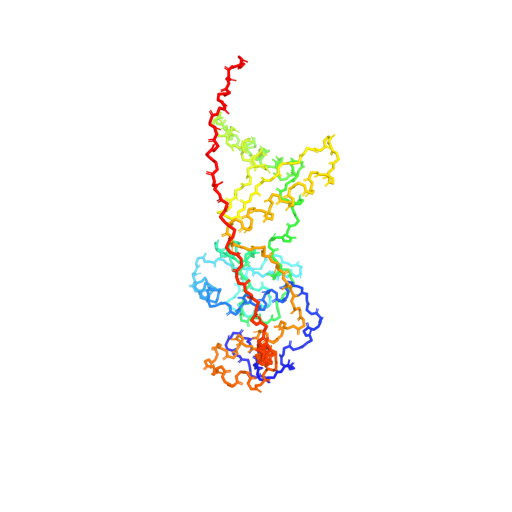 34.997 1.00 72.56 130 TYR A CA 1
ATOM 1070 C C . TYR A 1 130 ? 1.788 6.466 35.410 1.00 72.56 130 TYR A C 1
ATOM 1072 O O . TYR A 1 130 ? 2.612 7.064 36.106 1.00 72.56 130 TYR A O 1
ATOM 1080 N N . PHE A 1 131 ? 0.631 7.034 35.051 1.00 73.38 131 PHE A N 1
ATOM 1081 C CA . PHE A 1 131 ? 0.242 8.371 35.521 1.00 73.38 131 PHE A CA 1
ATOM 1082 C C . PHE A 1 131 ? 0.096 8.411 37.048 1.00 73.38 131 PHE A C 1
ATOM 1084 O O . PHE A 1 131 ? 0.635 9.310 37.695 1.00 73.38 131 PHE A O 1
ATOM 1091 N N . ASN A 1 132 ? -0.517 7.377 37.632 1.00 75.31 132 ASN A N 1
ATOM 1092 C CA . ASN A 1 132 ? -0.634 7.236 39.084 1.00 75.31 132 ASN A CA 1
ATOM 1093 C C . ASN A 1 132 ? 0.740 7.117 39.767 1.00 75.31 132 ASN A C 1
ATOM 1095 O O . ASN A 1 132 ? 0.995 7.781 40.769 1.00 75.31 132 ASN A O 1
ATOM 1099 N N . ALA A 1 133 ? 1.648 6.302 39.221 1.00 75.38 133 ALA A N 1
ATOM 1100 C CA . ALA A 1 133 ? 2.983 6.090 39.781 1.00 75.38 133 ALA A CA 1
ATOM 1101 C C . ALA A 1 133 ? 3.893 7.323 39.663 1.00 75.38 133 ALA A C 1
ATOM 1103 O O . ALA A 1 133 ? 4.786 7.509 40.488 1.00 75.38 133 ALA A O 1
ATOM 1104 N N . THR A 1 134 ? 3.674 8.169 38.655 1.00 75.38 134 THR A N 1
ATOM 1105 C CA . THR A 1 134 ? 4.440 9.409 38.449 1.00 75.38 134 THR A CA 1
ATOM 1106 C C . THR A 1 134 ? 3.862 10.613 39.193 1.00 75.38 134 THR A C 1
ATOM 1108 O O . THR A 1 134 ? 4.480 11.676 39.185 1.00 75.38 134 THR A O 1
ATOM 1111 N N . GLY A 1 135 ? 2.716 10.456 39.870 1.00 83.44 135 GLY A N 1
ATOM 1112 C CA . GLY A 1 135 ? 2.065 11.539 40.612 1.00 83.44 135 GLY A CA 1
ATOM 1113 C C . GLY A 1 135 ? 1.592 12.681 39.711 1.00 83.44 135 GLY A C 1
ATOM 1114 O O . GLY A 1 135 ? 1.455 13.813 40.172 1.00 83.44 135 GLY A O 1
ATOM 1115 N N . VAL A 1 136 ? 1.394 12.405 38.420 1.00 83.31 136 VAL A N 1
ATOM 1116 C CA . VAL A 1 136 ? 0.863 13.378 37.470 1.00 83.31 136 VAL A CA 1
ATOM 1117 C C . VAL A 1 136 ? -0.641 13.446 37.690 1.00 83.31 136 VAL A C 1
ATOM 1119 O O . VAL A 1 136 ? -1.382 12.566 37.254 1.00 83.31 136 VAL A O 1
ATOM 1122 N N . GLU A 1 137 ? -1.091 14.484 38.390 1.00 81.44 137 GLU A N 1
ATOM 1123 C CA . GLU A 1 137 ? -2.515 14.788 38.478 1.00 81.44 137 GLU A CA 1
ATOM 1124 C C . GLU A 1 137 ? -2.978 15.422 37.169 1.00 81.44 137 GLU A C 1
ATOM 1126 O O . GLU A 1 137 ? -2.426 16.420 36.704 1.00 81.44 137 GLU A O 1
ATOM 1131 N N . LEU A 1 138 ? -3.983 14.801 36.564 1.00 77.56 138 LEU A N 1
ATOM 1132 C CA . LEU A 1 138 ? -4.628 15.297 35.361 1.00 77.56 138 LEU A CA 1
ATOM 1133 C C . LEU A 1 138 ? -5.781 16.200 35.787 1.00 77.56 138 LEU A C 1
ATOM 1135 O O . LEU A 1 138 ? -6.602 15.805 36.613 1.00 77.56 138 LEU A O 1
ATOM 1139 N N . ASP A 1 139 ? -5.864 17.398 35.218 1.00 81.00 139 ASP A N 1
ATOM 1140 C CA . ASP A 1 139 ? -7.016 18.268 35.460 1.00 81.00 139 ASP A CA 1
ATOM 1141 C C . ASP A 1 139 ? -8.302 17.697 34.825 1.00 81.00 139 ASP A C 1
ATOM 1143 O O . ASP A 1 139 ? -8.272 16.719 34.071 1.00 81.00 139 ASP A O 1
ATOM 1147 N N . ASP A 1 140 ? -9.458 18.295 35.122 1.00 66.19 140 ASP A N 1
ATOM 1148 C CA . ASP A 1 140 ? -10.750 17.823 34.607 1.00 66.19 140 ASP A CA 1
ATOM 1149 C C . ASP A 1 140 ? -10.793 17.788 33.069 1.00 66.19 140 ASP A C 1
ATOM 1151 O O . ASP A 1 140 ? -11.452 16.925 32.491 1.00 66.19 140 ASP A O 1
ATOM 1155 N N . ILE A 1 141 ? -10.073 18.686 32.386 1.00 60.00 141 ILE A N 1
ATOM 1156 C CA . ILE A 1 141 ? -10.016 18.760 30.920 1.00 60.00 141 ILE A CA 1
ATOM 1157 C C . ILE A 1 141 ? -9.105 17.662 30.371 1.00 60.00 141 ILE A C 1
ATOM 1159 O O . ILE A 1 141 ? -9.470 17.011 29.399 1.00 60.00 141 ILE A O 1
ATOM 1163 N N . GLN A 1 142 ? -7.952 17.417 30.988 1.00 64.50 142 GLN A N 1
ATOM 1164 C CA . GLN A 1 142 ? -6.998 16.370 30.625 1.00 64.50 142 GLN A CA 1
ATOM 1165 C C . GLN A 1 142 ? -7.547 14.979 30.925 1.00 64.50 142 GLN A C 1
ATOM 1167 O O . GLN A 1 142 ? -7.391 14.076 30.111 1.00 64.50 142 GLN A O 1
ATOM 1172 N N . THR A 1 143 ? -8.250 14.822 32.046 1.00 67.88 143 THR A N 1
ATOM 1173 C CA . THR A 1 143 ? -8.991 13.610 32.403 1.00 67.88 143 THR A CA 1
ATOM 1174 C C . THR A 1 143 ? -10.127 13.392 31.422 1.00 67.88 143 THR A C 1
ATOM 1176 O O . THR A 1 143 ? -10.258 12.298 30.894 1.00 67.88 143 THR A O 1
ATOM 1179 N N . THR A 1 144 ? -10.891 14.436 31.087 1.00 57.94 144 THR A N 1
ATOM 1180 C CA . THR A 1 144 ? -11.936 14.359 30.058 1.00 57.94 144 THR A CA 1
ATOM 1181 C C . THR A 1 144 ? -11.351 14.090 28.678 1.00 57.94 144 THR A C 1
ATOM 1183 O O . THR A 1 144 ? -11.987 13.389 27.914 1.00 57.94 144 THR A O 1
ATOM 1186 N N . PHE A 1 145 ? -10.153 14.581 28.351 1.00 56.75 145 PHE A N 1
ATOM 1187 C CA . PHE A 1 145 ? -9.454 14.324 27.089 1.00 56.75 145 PHE A CA 1
ATOM 1188 C C . PHE A 1 145 ? -8.832 12.930 27.039 1.00 56.75 145 PHE A C 1
ATOM 1190 O O . PHE A 1 145 ? -8.799 12.345 25.971 1.00 56.75 145 PHE A O 1
ATOM 1197 N N . LEU A 1 146 ? -8.360 12.378 28.158 1.00 64.75 146 LEU A N 1
ATOM 1198 C CA . LEU A 1 146 ? -7.886 10.998 28.257 1.00 64.75 146 LEU A CA 1
ATOM 1199 C C . LEU A 1 146 ? -9.050 10.021 28.291 1.00 64.75 146 LEU A C 1
ATOM 1201 O O . LEU A 1 146 ? -8.986 9.015 27.610 1.00 64.75 146 LEU A O 1
ATOM 1205 N N . ASP A 1 147 ? -10.131 10.317 29.003 1.00 61.75 147 ASP A N 1
ATOM 1206 C CA . ASP A 1 147 ? -11.364 9.538 28.950 1.00 61.75 147 ASP A CA 1
ATOM 1207 C C . ASP A 1 147 ? -12.086 9.729 27.622 1.00 61.75 147 ASP A C 1
ATOM 1209 O O . ASP A 1 147 ? -12.715 8.781 27.181 1.00 61.75 147 ASP A O 1
ATOM 1213 N N . LEU A 1 148 ? -11.986 10.883 26.952 1.00 53.22 148 LEU A N 1
ATOM 1214 C CA . LEU A 1 148 ? -12.363 11.022 25.548 1.00 53.22 148 LEU A CA 1
ATOM 1215 C C . LEU A 1 148 ? -11.411 10.199 24.718 1.00 53.22 148 LEU A C 1
ATOM 1217 O O . LEU A 1 148 ? -11.920 9.297 24.134 1.00 53.22 148 LEU A O 1
ATOM 1221 N N . ALA A 1 149 ? -10.089 10.321 24.743 1.00 52.56 149 ALA A N 1
ATOM 1222 C CA . ALA A 1 149 ? -9.160 9.493 23.960 1.00 52.56 149 ALA A CA 1
ATOM 1223 C C . ALA A 1 149 ? -9.320 7.971 24.200 1.00 52.56 149 ALA A C 1
ATOM 1225 O O . ALA A 1 149 ? -9.178 7.178 23.273 1.00 52.56 149 ALA A O 1
ATOM 1226 N N . LEU A 1 150 ? -9.664 7.563 25.427 1.00 51.41 150 LEU A N 1
ATOM 1227 C CA . LEU A 1 150 ? -9.909 6.181 25.853 1.00 51.41 150 LEU A CA 1
ATOM 1228 C C . LEU A 1 150 ? -11.372 5.736 25.650 1.00 51.41 150 LEU A C 1
ATOM 1230 O O . LEU A 1 150 ? -11.626 4.540 25.545 1.00 51.41 150 LEU A O 1
ATOM 1234 N N . ARG A 1 151 ? -12.357 6.640 25.562 1.00 48.66 151 ARG A N 1
ATOM 1235 C CA . ARG A 1 151 ? -13.729 6.353 25.072 1.00 48.66 151 ARG A CA 1
ATOM 1236 C C . ARG A 1 151 ? -13.847 6.580 23.559 1.00 48.66 151 ARG A C 1
ATOM 1238 O O . ARG A 1 151 ? -14.715 6.012 22.916 1.00 48.66 151 ARG A O 1
ATOM 1245 N N . ASP A 1 152 ? -12.917 7.306 22.968 1.00 42.78 152 ASP A N 1
ATOM 1246 C CA . ASP A 1 152 ? -12.678 7.612 21.557 1.00 42.78 152 ASP A CA 1
ATOM 1247 C C . ASP A 1 152 ? -11.896 6.478 20.896 1.00 42.78 152 ASP A C 1
ATOM 1249 O O . ASP A 1 152 ? -11.667 6.510 19.690 1.00 42.78 152 ASP A O 1
ATOM 1253 N N . CYS A 1 153 ? -11.733 5.358 21.606 1.00 45.66 153 CYS A N 1
ATOM 1254 C CA . CYS A 1 153 ? -11.900 4.036 21.005 1.00 45.66 153 CYS A CA 1
ATOM 1255 C C . CYS A 1 153 ? -13.129 3.963 20.057 1.00 45.66 153 CYS A C 1
ATOM 1257 O O . CYS A 1 153 ? -13.186 3.076 19.207 1.00 45.66 153 CYS A O 1
ATOM 1259 N N . TYR A 1 154 ? -14.093 4.898 20.159 1.00 46.59 154 TYR A N 1
ATOM 1260 C CA . TYR A 1 154 ? -15.194 5.106 19.212 1.00 46.59 154 TYR A CA 1
ATOM 1261 C C . TYR A 1 154 ? -15.117 6.368 18.325 1.00 46.59 154 TYR A C 1
ATOM 1263 O O . TYR A 1 154 ? -15.879 6.431 17.353 1.00 46.59 154 TYR A O 1
ATOM 1271 N N . ALA A 1 155 ? -14.243 7.355 18.577 1.00 46.06 155 ALA A N 1
ATOM 1272 C CA . ALA A 1 155 ? -14.038 8.445 17.621 1.00 46.06 155 ALA A CA 1
ATOM 1273 C C . ALA A 1 155 ? -13.124 7.935 16.516 1.00 46.06 155 ALA A C 1
ATOM 1275 O O . ALA A 1 155 ? -11.900 8.048 16.532 1.00 46.06 155 ALA A O 1
ATOM 1276 N N . VAL A 1 156 ? -13.757 7.336 15.515 1.00 55.34 156 VAL A N 1
ATOM 1277 C CA . VAL A 1 156 ? -13.064 6.992 14.287 1.00 55.34 156 VAL A CA 1
ATOM 1278 C C . VAL A 1 156 ? -12.633 8.315 13.659 1.00 55.34 156 VAL A C 1
ATOM 1280 O O . VAL A 1 156 ? -13.481 9.094 13.225 1.00 55.34 156 VAL A O 1
ATOM 1283 N N . ASN A 1 157 ? -11.328 8.593 13.624 1.00 55.69 157 ASN A N 1
ATOM 1284 C CA . ASN A 1 157 ? -10.800 9.699 12.832 1.00 55.69 157 ASN A CA 1
ATOM 1285 C C . ASN A 1 157 ? -11.044 9.362 11.354 1.00 55.69 157 ASN A C 1
ATOM 1287 O O . ASN A 1 157 ? -10.282 8.630 10.717 1.00 55.69 157 ASN A O 1
ATOM 1291 N N . LEU A 1 158 ? -12.194 9.804 10.846 1.00 67.81 158 LEU A N 1
ATOM 1292 C CA . LEU A 1 158 ? -12.639 9.517 9.495 1.00 67.81 158 LEU A CA 1
ATOM 1293 C C . LEU A 1 158 ? -11.917 10.455 8.531 1.00 67.81 158 LEU A C 1
ATOM 1295 O O . LEU A 1 158 ? -12.127 11.668 8.532 1.00 67.81 158 LEU A O 1
ATOM 1299 N N . LYS A 1 159 ? -11.118 9.881 7.632 1.00 79.19 159 LYS A N 1
ATOM 1300 C CA . LYS A 1 159 ? -10.607 10.605 6.461 1.00 79.19 159 LYS A CA 1
ATOM 1301 C C . LYS A 1 159 ? -11.780 11.054 5.575 1.00 79.19 159 LYS A C 1
ATOM 1303 O O . LYS A 1 159 ? -12.869 10.485 5.632 1.00 79.19 159 LYS A O 1
ATOM 1308 N N . THR A 1 160 ? -11.536 11.986 4.649 1.00 76.94 160 THR A N 1
ATOM 1309 C CA . THR A 1 160 ? -12.531 12.597 3.732 1.00 76.94 160 THR A CA 1
ATOM 1310 C C . THR A 1 160 ? -13.407 11.597 2.951 1.00 76.94 160 THR A C 1
ATOM 1312 O O . THR A 1 160 ? -14.423 11.987 2.376 1.00 76.94 160 THR A O 1
ATOM 1315 N N . HIS A 1 161 ? -13.034 10.314 2.904 1.00 81.69 161 HIS A N 1
ATOM 1316 C CA . HIS A 1 161 ? -13.705 9.230 2.178 1.00 81.69 161 HIS A CA 1
ATOM 1317 C C . HIS A 1 161 ? -14.145 8.056 3.067 1.00 81.69 161 HIS A C 1
ATOM 1319 O O . HIS A 1 161 ? -14.423 6.974 2.553 1.00 81.69 161 HIS A O 1
ATOM 1325 N N . GLN A 1 162 ? -14.182 8.237 4.384 1.00 84.00 162 GLN A N 1
ATOM 1326 C CA . GLN A 1 162 ? -14.582 7.204 5.336 1.00 84.00 162 GLN A CA 1
ATOM 1327 C C . GLN A 1 162 ? -15.919 7.566 5.989 1.00 84.00 162 GLN A C 1
ATOM 1329 O O . GLN A 1 162 ? -16.280 8.737 6.081 1.00 84.00 162 GLN A O 1
ATOM 1334 N N . VAL A 1 163 ? -16.665 6.551 6.431 1.00 86.06 163 VAL A N 1
ATOM 1335 C CA . VAL A 1 163 ? -17.902 6.725 7.201 1.00 86.06 163 VAL A CA 1
ATOM 1336 C C . VAL A 1 163 ? -17.905 5.745 8.369 1.00 86.06 163 VAL A C 1
ATOM 1338 O O . VAL A 1 163 ? -17.469 4.602 8.218 1.00 86.06 163 VAL A O 1
ATOM 1341 N N . ALA A 1 164 ? -18.389 6.191 9.525 1.00 86.50 164 ALA A N 1
ATOM 1342 C CA . ALA A 1 164 ? -18.647 5.331 10.670 1.00 86.50 164 ALA A CA 1
ATOM 1343 C C . ALA A 1 164 ? -20.119 4.906 10.652 1.00 86.50 164 ALA A C 1
ATOM 1345 O O . ALA A 1 164 ? -21.007 5.734 10.449 1.00 86.50 164 ALA A O 1
ATOM 1346 N N . ILE A 1 165 ? -20.375 3.615 10.858 1.00 85.94 165 ILE A N 1
ATOM 1347 C CA . ILE A 1 165 ? -21.724 3.062 11.000 1.00 85.94 165 ILE A CA 1
ATOM 1348 C C . ILE A 1 165 ? -21.769 2.346 12.344 1.00 85.94 165 ILE A C 1
ATOM 1350 O O . ILE A 1 165 ? -20.963 1.451 12.594 1.00 85.94 165 ILE A O 1
ATOM 1354 N N . LYS A 1 166 ? -22.695 2.763 13.209 1.00 87.56 166 LYS A N 1
ATOM 1355 C CA . LYS A 1 166 ? -22.917 2.157 14.522 1.00 87.56 166 LYS A CA 1
ATOM 1356 C C . LYS A 1 166 ? -23.928 1.016 14.392 1.00 87.56 166 LYS A C 1
ATOM 1358 O O . LYS A 1 166 ? -24.975 1.207 13.777 1.00 87.56 166 LYS A O 1
ATOM 1363 N N . PHE A 1 167 ? -23.610 -0.135 14.979 1.00 88.62 167 PHE A N 1
ATOM 1364 C CA . PHE A 1 167 ? -24.502 -1.292 15.078 1.00 88.62 167 PHE A CA 1
ATOM 1365 C C . PHE A 1 167 ? -25.024 -1.424 16.509 1.00 88.62 167 PHE A C 1
ATOM 1367 O O . PHE A 1 167 ? -24.285 -1.176 17.461 1.00 88.62 167 PHE A O 1
ATOM 1374 N N . ASP A 1 168 ? -26.292 -1.796 16.642 1.00 89.44 168 ASP A N 1
ATOM 1375 C CA . ASP A 1 168 ? -26.918 -2.159 17.909 1.00 89.44 168 ASP A CA 1
ATOM 1376 C C . ASP A 1 168 ? -26.729 -3.665 18.131 1.00 89.44 168 ASP A C 1
ATOM 1378 O O . ASP A 1 168 ? -27.188 -4.479 17.326 1.00 89.44 168 ASP A O 1
ATOM 1382 N N . LEU A 1 169 ? -26.008 -4.037 19.189 1.00 91.12 169 LEU A N 1
ATOM 1383 C CA . LEU A 1 169 ? -25.697 -5.438 19.487 1.00 91.12 169 LEU A CA 1
ATOM 1384 C C . LEU A 1 169 ? -26.864 -6.173 20.157 1.00 91.12 169 LEU A C 1
ATOM 1386 O O . LEU A 1 169 ? -26.871 -7.402 20.157 1.00 91.12 169 LEU A O 1
ATOM 1390 N N . ASP A 1 170 ? -27.866 -5.445 20.653 1.00 93.50 170 ASP A N 1
ATOM 1391 C CA . ASP A 1 170 ? -29.085 -6.022 21.226 1.00 93.50 170 ASP A CA 1
ATOM 1392 C C . ASP A 1 170 ? -30.113 -6.397 20.138 1.00 93.50 170 ASP A C 1
ATOM 1394 O O . ASP A 1 170 ? -31.187 -6.933 20.424 1.00 93.50 170 ASP A O 1
ATOM 1398 N N . GLN A 1 171 ? -29.784 -6.150 18.864 1.00 94.25 171 GLN A N 1
ATOM 1399 C CA . GLN A 1 171 ? -30.594 -6.503 17.699 1.00 94.25 171 GLN A CA 1
ATOM 1400 C C . GLN A 1 171 ? -29.861 -7.479 16.764 1.00 94.25 171 GLN A C 1
ATOM 1402 O O . GLN A 1 171 ? -28.631 -7.485 16.697 1.00 94.25 171 GLN A O 1
ATOM 1407 N N . PRO A 1 172 ? -30.587 -8.280 15.955 1.00 96.38 172 PRO A N 1
ATOM 1408 C CA . PRO A 1 172 ? -29.963 -9.134 14.948 1.00 96.38 172 PRO A CA 1
ATOM 1409 C C . PRO A 1 172 ? -29.050 -8.336 14.003 1.00 96.38 172 PRO A C 1
ATOM 1411 O O . PRO A 1 172 ? -29.454 -7.313 13.444 1.00 96.38 172 PRO A O 1
ATOM 1414 N N . LEU A 1 173 ? -27.820 -8.814 13.795 1.00 93.94 173 LEU A N 1
ATOM 1415 C CA . LEU A 1 173 ? -26.801 -8.088 13.024 1.00 93.94 173 LEU A CA 1
ATOM 1416 C C . LEU A 1 173 ? -27.066 -8.092 11.515 1.00 93.94 173 LEU A C 1
ATOM 1418 O O . LEU A 1 173 ? -26.785 -7.114 10.827 1.00 93.94 173 LEU A O 1
ATOM 1422 N N . GLU A 1 174 ? -27.612 -9.177 10.970 1.00 96.50 174 GLU A N 1
ATOM 1423 C CA . GLU A 1 174 ? -27.721 -9.355 9.520 1.00 96.50 174 GLU A CA 1
ATOM 1424 C C . GLU A 1 174 ? -28.603 -8.297 8.815 1.00 96.50 174 GLU A C 1
ATOM 1426 O O . GLU A 1 174 ? -28.151 -7.727 7.812 1.00 96.50 174 GLU A O 1
ATOM 1431 N N . PRO A 1 175 ? -29.793 -7.925 9.339 1.00 97.44 175 PRO A N 1
ATOM 1432 C CA . PRO A 1 175 ? -30.569 -6.800 8.813 1.00 97.44 175 PRO A CA 1
ATOM 1433 C C . PRO A 1 175 ? -29.803 -5.473 8.851 1.00 97.44 175 PRO A C 1
ATOM 1435 O O . PRO A 1 175 ? -29.835 -4.714 7.880 1.00 97.44 175 PRO A O 1
ATOM 1438 N N . GLN A 1 176 ? -29.067 -5.210 9.933 1.00 96.88 176 GLN A N 1
ATOM 1439 C CA . GLN A 1 176 ? -28.298 -3.976 10.085 1.00 96.88 176 GLN A CA 1
ATOM 1440 C C . GLN A 1 176 ? -27.134 -3.920 9.086 1.00 96.88 176 GLN A C 1
ATOM 1442 O O . GLN A 1 176 ? -26.930 -2.904 8.424 1.00 96.88 176 GLN A O 1
ATOM 1447 N N . VAL A 1 177 ? -26.402 -5.028 8.903 1.00 96.12 177 VAL A N 1
ATOM 1448 C CA . VAL A 1 177 ? -25.304 -5.141 7.924 1.00 96.12 177 VAL A CA 1
ATOM 1449 C C . VAL A 1 177 ? -25.818 -4.966 6.497 1.00 96.12 177 VAL A C 1
ATOM 1451 O O . VAL A 1 177 ? -25.125 -4.397 5.649 1.00 96.12 177 VAL A O 1
ATOM 1454 N N . LYS A 1 178 ? -27.034 -5.435 6.202 1.00 95.56 178 LYS A N 1
ATOM 1455 C CA . LYS A 1 178 ? -27.679 -5.200 4.907 1.00 95.56 178 LYS A CA 1
ATOM 1456 C C . LYS A 1 178 ? -27.939 -3.707 4.677 1.00 95.56 178 LYS A C 1
ATOM 1458 O O . LYS A 1 178 ? -27.494 -3.189 3.658 1.00 95.56 178 LYS A O 1
ATOM 1463 N N . VAL A 1 179 ? -28.565 -3.017 5.635 1.00 94.25 179 VAL A N 1
ATOM 1464 C CA . VAL A 1 179 ? -28.822 -1.564 5.552 1.00 94.25 179 VAL A CA 1
ATOM 1465 C C . VAL A 1 179 ? -27.515 -0.782 5.416 1.00 94.25 179 VAL A C 1
ATOM 1467 O O . VAL A 1 179 ? -27.383 0.045 4.517 1.00 94.25 179 VAL A O 1
ATOM 1470 N N . ALA A 1 180 ? -26.514 -1.097 6.240 1.00 94.88 180 ALA A N 1
ATOM 1471 C CA . ALA A 1 180 ? -25.194 -0.474 6.184 1.00 94.88 180 ALA A CA 1
ATOM 1472 C C . ALA A 1 180 ? -24.547 -0.617 4.796 1.00 94.88 180 ALA A C 1
ATOM 1474 O O . ALA A 1 180 ? -24.002 0.340 4.247 1.00 94.88 180 ALA A O 1
ATOM 1475 N N . ARG A 1 181 ? -24.641 -1.805 4.188 1.00 94.31 181 ARG A N 1
ATOM 1476 C CA . ARG A 1 181 ? -24.110 -2.082 2.847 1.00 94.31 181 ARG A CA 1
ATOM 1477 C C . ARG A 1 181 ? -24.794 -1.252 1.767 1.00 94.31 181 ARG A C 1
ATOM 1479 O O . ARG A 1 181 ? -24.117 -0.801 0.844 1.00 94.31 181 ARG A O 1
ATOM 1486 N N . ASP A 1 182 ? -26.106 -1.077 1.862 1.00 93.62 182 ASP A N 1
ATOM 1487 C CA . ASP A 1 182 ? -26.869 -0.291 0.896 1.00 93.62 182 ASP A CA 1
ATOM 1488 C C . ASP A 1 182 ? -26.536 1.205 1.030 1.00 93.62 182 ASP A C 1
ATOM 1490 O O . ASP A 1 182 ? -26.169 1.826 0.033 1.00 93.62 182 ASP A O 1
ATOM 1494 N N . VAL A 1 183 ? -26.459 1.735 2.259 1.00 94.00 183 VAL A N 1
ATOM 1495 C CA . VAL A 1 183 ? -25.981 3.106 2.533 1.00 94.00 183 VAL A CA 1
ATOM 1496 C C . VAL A 1 183 ? -24.585 3.342 1.949 1.00 94.00 183 VAL A C 1
ATOM 1498 O O . VAL A 1 183 ? -24.354 4.328 1.251 1.00 94.00 183 VAL A O 1
ATOM 1501 N N . LEU A 1 184 ? -23.643 2.419 2.174 1.00 93.69 184 LEU A N 1
ATOM 1502 C CA . LEU A 1 184 ? -22.282 2.530 1.638 1.00 93.69 184 LEU A CA 1
ATOM 1503 C C . LEU A 1 184 ? -22.254 2.539 0.103 1.00 93.69 184 LEU A C 1
ATOM 1505 O O . LEU A 1 184 ? -21.483 3.289 -0.500 1.00 93.69 184 LEU A O 1
ATOM 1509 N N . ARG A 1 185 ? -23.092 1.723 -0.545 1.00 92.44 185 ARG A N 1
ATOM 1510 C CA . ARG A 1 185 ? -23.201 1.678 -2.013 1.00 92.44 185 ARG A CA 1
ATOM 1511 C C . ARG A 1 185 ? -23.788 2.964 -2.580 1.00 92.44 185 ARG A C 1
ATOM 1513 O O . ARG A 1 185 ? -23.330 3.412 -3.633 1.00 92.44 185 ARG A O 1
ATOM 1520 N N . ASP A 1 186 ? -24.763 3.549 -1.900 1.00 90.25 186 ASP A N 1
ATOM 1521 C CA . ASP A 1 186 ? -25.404 4.791 -2.324 1.00 90.25 186 ASP A CA 1
ATOM 1522 C C . ASP A 1 186 ? -24.463 5.984 -2.145 1.00 90.25 186 ASP A C 1
ATOM 1524 O O . ASP A 1 186 ? -24.315 6.789 -3.067 1.00 90.25 186 ASP A O 1
ATOM 1528 N N . LEU A 1 187 ? -23.724 6.041 -1.032 1.00 91.81 187 LEU A N 1
ATOM 1529 C CA . LEU A 1 187 ? -22.661 7.029 -0.816 1.00 91.81 187 LEU A CA 1
ATOM 1530 C C . LEU A 1 187 ? -21.567 6.921 -1.884 1.00 91.81 187 LEU A C 1
ATOM 1532 O O . LEU A 1 187 ? -21.148 7.928 -2.457 1.00 91.81 187 LEU A O 1
ATOM 1536 N N . GLN A 1 188 ? -21.133 5.701 -2.203 1.00 92.50 188 GLN A N 1
ATOM 1537 C CA . GLN A 1 188 ? -20.134 5.465 -3.243 1.00 92.50 188 GLN A CA 1
ATOM 1538 C C . GLN A 1 188 ? -20.637 5.892 -4.628 1.00 92.50 188 GLN A C 1
ATOM 1540 O O . GLN A 1 188 ? -19.911 6.561 -5.363 1.00 92.50 188 GLN A O 1
ATOM 1545 N N . THR A 1 189 ? -21.880 5.547 -4.971 1.00 91.94 189 THR A N 1
ATOM 1546 C CA . THR A 1 189 ? -22.495 5.914 -6.256 1.00 91.94 189 THR A CA 1
ATOM 1547 C C . THR A 1 189 ? -22.682 7.425 -6.362 1.00 91.94 189 THR A C 1
ATOM 1549 O O . THR A 1 189 ? -22.335 8.005 -7.384 1.00 91.94 189 THR A O 1
ATOM 1552 N N . THR A 1 190 ? -23.149 8.076 -5.296 1.00 89.94 190 THR A N 1
ATOM 1553 C CA . THR A 1 190 ? -23.316 9.536 -5.236 1.00 89.94 190 THR A CA 1
ATOM 1554 C C . THR A 1 190 ? -21.986 10.252 -5.437 1.00 89.94 190 THR A C 1
ATOM 1556 O O . THR A 1 190 ? -21.911 11.246 -6.152 1.00 89.94 190 THR A O 1
ATOM 1559 N N . ARG A 1 191 ? -20.911 9.727 -4.841 1.00 88.06 191 ARG A N 1
ATOM 1560 C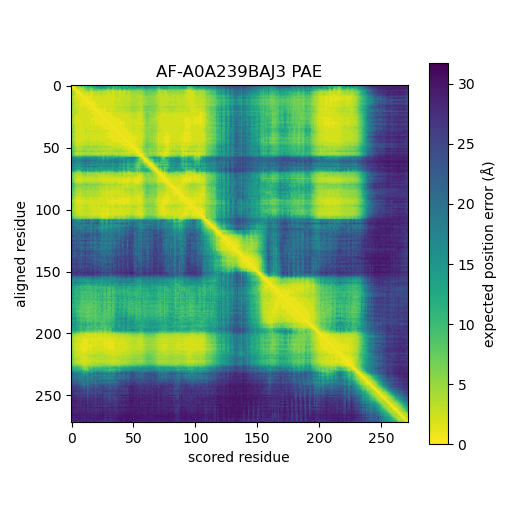 CA . ARG A 1 191 ? -19.591 10.353 -4.906 1.00 88.06 191 ARG A CA 1
ATOM 1561 C C . ARG A 1 191 ? -18.861 10.124 -6.226 1.00 88.06 191 ARG A C 1
ATOM 1563 O O . ARG A 1 191 ? -18.165 11.019 -6.692 1.00 88.06 191 ARG A O 1
ATOM 1570 N N . HIS A 1 192 ? -18.965 8.927 -6.798 1.00 88.00 192 HIS A N 1
ATOM 1571 C CA . HIS A 1 192 ? -18.156 8.518 -7.952 1.00 88.00 192 HIS A CA 1
ATOM 1572 C C . HIS A 1 192 ? -18.960 8.352 -9.248 1.00 88.00 192 HIS A C 1
ATOM 1574 O O . HIS A 1 192 ? -18.391 7.984 -10.272 1.00 88.00 192 HIS A O 1
ATOM 1580 N N . GLY A 1 193 ? -20.279 8.555 -9.211 1.00 91.69 193 GLY A N 1
ATOM 1581 C CA . GLY A 1 193 ? -21.195 8.299 -10.328 1.00 91.69 193 GLY A CA 1
ATOM 1582 C C . GLY A 1 193 ? -21.436 6.813 -10.621 1.00 91.69 193 GLY A C 1
ATOM 1583 O O . GLY A 1 193 ? -22.287 6.476 -11.439 1.00 91.69 193 GLY A O 1
ATOM 1584 N N . GLN A 1 194 ? -20.707 5.908 -9.963 1.00 88.19 194 GLN A N 1
ATOM 1585 C CA . GLN A 1 194 ? -20.809 4.462 -10.146 1.00 88.19 194 GLN A CA 1
ATOM 1586 C C . GLN A 1 194 ? -20.366 3.704 -8.891 1.00 88.19 194 GLN A C 1
ATOM 1588 O O . GLN A 1 194 ? -19.598 4.211 -8.071 1.00 88.19 194 GLN A O 1
ATOM 1593 N N . ARG A 1 195 ? -20.809 2.449 -8.769 1.00 85.38 195 ARG A N 1
ATOM 1594 C CA . ARG A 1 195 ? -20.317 1.528 -7.737 1.00 85.38 195 ARG A CA 1
ATOM 1595 C C . ARG A 1 195 ? -18.884 1.121 -8.076 1.00 85.38 195 ARG A C 1
ATOM 1597 O O . ARG A 1 195 ? -18.645 0.518 -9.121 1.00 85.38 195 ARG A O 1
ATOM 1604 N N . LEU A 1 196 ? -17.936 1.421 -7.191 1.00 81.56 196 LEU A N 1
ATOM 1605 C CA . LEU A 1 196 ? -16.557 0.966 -7.343 1.00 81.56 196 LEU A CA 1
ATOM 1606 C C . LEU A 1 196 ? -16.517 -0.523 -7.010 1.00 81.56 196 LEU A C 1
ATOM 1608 O O . LEU A 1 196 ? -16.541 -0.930 -5.848 1.00 81.56 196 LEU A O 1
ATOM 1612 N N . GLN A 1 197 ? -16.460 -1.353 -8.044 1.00 80.25 197 GLN A N 1
ATOM 1613 C CA . GLN A 1 197 ? -16.181 -2.768 -7.876 1.00 80.25 197 GLN A CA 1
ATOM 1614 C C . GLN A 1 197 ? -14.665 -2.964 -7.883 1.00 80.25 197 GLN A C 1
ATOM 1616 O O . GLN A 1 197 ? -14.020 -2.825 -8.921 1.00 80.25 197 GLN A O 1
ATOM 1621 N N . ARG A 1 198 ? -14.086 -3.319 -6.732 1.00 73.75 198 ARG A N 1
ATOM 1622 C CA . ARG A 1 198 ? -12.685 -3.742 -6.674 1.00 73.75 198 ARG A CA 1
ATOM 1623 C C . ARG A 1 198 ? -12.602 -5.168 -7.216 1.00 73.75 198 ARG A C 1
ATOM 1625 O O . ARG A 1 198 ? -12.872 -6.122 -6.496 1.00 73.75 198 ARG A O 1
ATOM 1632 N N . ARG A 1 199 ? -12.296 -5.313 -8.505 1.00 75.44 199 ARG A N 1
ATOM 1633 C CA . ARG A 1 199 ? -11.937 -6.610 -9.087 1.00 75.44 199 ARG A CA 1
ATOM 1634 C C . ARG A 1 199 ? -10.430 -6.771 -8.963 1.00 75.44 199 ARG A C 1
ATOM 1636 O O . ARG A 1 199 ? -9.681 -6.010 -9.573 1.00 75.44 199 ARG A O 1
ATOM 1643 N N . SER A 1 200 ? -9.987 -7.717 -8.145 1.00 81.12 200 SER A N 1
ATOM 1644 C CA . SER A 1 200 ? -8.629 -8.231 -8.267 1.00 81.12 200 SER A CA 1
ATOM 1645 C C . SER A 1 200 ? -8.580 -9.150 -9.485 1.00 81.12 200 SER A C 1
ATOM 1647 O O . SER A 1 200 ? -9.511 -9.908 -9.743 1.00 81.12 200 SER A O 1
ATOM 1649 N N . HIS A 1 201 ? -7.489 -9.052 -10.234 1.00 88.75 201 HIS A N 1
ATOM 1650 C CA . HIS A 1 201 ? -7.171 -9.947 -11.340 1.00 88.75 201 HIS A CA 1
ATOM 1651 C C . HIS A 1 201 ? -5.772 -10.512 -11.090 1.00 88.75 201 HIS A C 1
ATOM 1653 O O . HIS A 1 201 ? -4.828 -10.043 -11.733 1.00 88.75 201 HIS A O 1
ATOM 1659 N N . PRO A 1 202 ? -5.603 -11.421 -10.105 1.00 90.25 202 PRO A N 1
ATOM 1660 C CA . PRO A 1 202 ? -4.292 -11.955 -9.741 1.00 90.25 202 PRO A CA 1
ATOM 1661 C C . PRO A 1 202 ? -3.545 -12.543 -10.938 1.00 90.25 202 PRO A C 1
ATOM 1663 O O . PRO A 1 202 ? -2.350 -12.324 -11.098 1.00 90.25 202 PRO A O 1
ATOM 1666 N N . GLU A 1 203 ? -4.278 -13.166 -11.863 1.00 90.88 203 GLU A N 1
ATOM 1667 C CA . GLU A 1 203 ? -3.758 -13.718 -13.113 1.00 90.88 203 GLU A CA 1
ATOM 1668 C C . GLU A 1 203 ? -3.117 -12.668 -14.039 1.00 90.88 203 GLU A C 1
ATOM 1670 O O . GLU A 1 203 ? -2.370 -13.010 -14.953 1.00 90.88 203 GLU A O 1
ATOM 1675 N N . LYS A 1 204 ? -3.398 -11.378 -13.816 1.00 92.50 204 LYS A N 1
ATOM 1676 C CA . LYS A 1 204 ? -2.859 -10.251 -14.591 1.00 92.50 204 LYS A CA 1
ATOM 1677 C C . LYS A 1 204 ? -1.788 -9.460 -13.848 1.00 92.50 204 LYS A C 1
ATOM 1679 O O . LYS A 1 204 ? -1.162 -8.601 -14.465 1.00 92.50 204 LYS A O 1
ATOM 1684 N N . TRP A 1 205 ? -1.567 -9.713 -12.558 1.00 95.00 205 TRP A N 1
ATOM 1685 C CA . TRP A 1 205 ? -0.681 -8.886 -11.737 1.00 95.00 205 TRP A CA 1
ATOM 1686 C C . TRP A 1 205 ? 0.768 -8.907 -12.212 1.00 95.00 205 TRP A C 1
ATOM 1688 O O . TRP A 1 205 ? 1.351 -7.835 -12.357 1.00 95.00 205 TRP A O 1
ATOM 1698 N N . LEU A 1 206 ? 1.306 -10.075 -12.582 1.00 95.62 206 LEU A N 1
ATOM 1699 C CA . LEU A 1 206 ? 2.637 -10.157 -13.196 1.00 95.62 206 LEU A CA 1
ATOM 1700 C C . LEU A 1 206 ? 2.723 -9.304 -14.471 1.00 95.62 206 LEU A C 1
ATOM 1702 O O . LEU A 1 206 ? 3.706 -8.609 -14.706 1.00 95.62 206 LEU A O 1
ATOM 1706 N N . GLY A 1 207 ? 1.668 -9.328 -15.288 1.00 94.94 207 GLY A N 1
ATOM 1707 C CA . GLY A 1 207 ? 1.571 -8.481 -16.472 1.00 94.94 207 GLY A CA 1
ATOM 1708 C C . GLY A 1 207 ? 1.668 -7.001 -16.142 1.00 94.94 207 GLY A C 1
ATOM 1709 O O . GLY A 1 207 ? 2.408 -6.278 -16.799 1.00 94.94 207 GLY A O 1
ATOM 1710 N N . TYR A 1 208 ? 0.943 -6.560 -15.117 1.00 95.06 208 TYR A N 1
ATOM 1711 C CA . TYR A 1 208 ? 0.971 -5.170 -14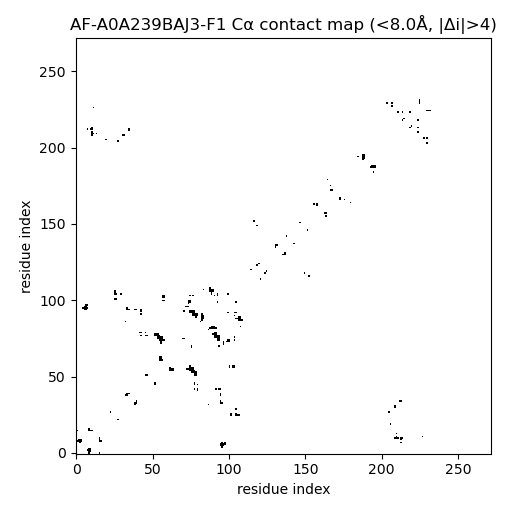.681 1.00 95.06 208 TYR A CA 1
ATOM 1712 C C . TYR A 1 208 ? 2.330 -4.764 -14.105 1.00 95.06 208 TYR A C 1
ATOM 1714 O O . TYR A 1 208 ? 2.800 -3.687 -14.454 1.00 95.06 208 TYR A O 1
ATOM 1722 N N . LEU A 1 209 ? 2.990 -5.611 -13.304 1.00 95.56 209 LEU A N 1
ATOM 1723 C CA . LEU A 1 209 ? 4.345 -5.321 -12.814 1.00 95.56 209 LEU A CA 1
ATOM 1724 C C . LEU A 1 209 ? 5.328 -5.133 -13.967 1.00 95.56 209 LEU A C 1
ATOM 1726 O O . LEU A 1 209 ? 6.015 -4.122 -14.019 1.00 95.56 209 LEU A O 1
ATOM 1730 N N . ARG A 1 210 ? 5.327 -6.043 -14.945 1.00 95.69 210 ARG A N 1
ATOM 1731 C CA . ARG A 1 210 ? 6.226 -5.950 -16.106 1.00 95.69 210 ARG A CA 1
ATOM 1732 C C . ARG A 1 210 ? 5.978 -4.686 -16.933 1.00 95.69 210 ARG A C 1
ATOM 1734 O O . ARG A 1 210 ? 6.916 -4.092 -17.446 1.00 95.69 210 ARG A O 1
ATOM 1741 N N . VAL A 1 211 ? 4.723 -4.244 -17.040 1.00 95.56 211 VAL A N 1
ATOM 1742 C CA . VAL A 1 211 ? 4.383 -2.966 -17.686 1.00 95.56 211 VAL A CA 1
ATOM 1743 C C . VAL A 1 211 ? 4.938 -1.780 -16.895 1.00 95.56 211 VAL A C 1
ATOM 1745 O O . VAL A 1 211 ? 5.475 -0.862 -17.508 1.00 95.56 211 VAL A O 1
ATOM 1748 N N . LEU A 1 212 ? 4.822 -1.786 -15.563 1.00 95.31 212 LEU A N 1
ATOM 1749 C CA . LEU A 1 212 ? 5.405 -0.742 -14.711 1.00 95.31 212 LEU A CA 1
ATOM 1750 C C . LEU A 1 212 ? 6.930 -0.704 -14.854 1.00 95.31 212 LEU A C 1
ATOM 1752 O O . LEU A 1 212 ? 7.485 0.366 -15.067 1.00 95.31 212 LEU A O 1
ATOM 1756 N N . ASP A 1 213 ? 7.574 -1.867 -14.839 1.00 95.62 213 ASP A N 1
ATOM 1757 C CA . ASP A 1 213 ? 9.030 -2.002 -14.945 1.00 95.62 213 ASP A CA 1
ATOM 1758 C C . ASP A 1 213 ? 9.549 -1.561 -16.319 1.00 95.62 213 ASP A C 1
ATOM 1760 O O . ASP A 1 213 ? 10.578 -0.898 -16.415 1.00 95.62 213 ASP A O 1
ATOM 1764 N N . ALA A 1 214 ? 8.802 -1.842 -17.390 1.00 95.12 214 ALA A N 1
ATOM 1765 C CA . ALA A 1 214 ? 9.107 -1.323 -18.720 1.00 95.12 214 ALA A CA 1
ATOM 1766 C C . ALA A 1 214 ? 8.988 0.207 -18.788 1.00 95.12 214 ALA A C 1
ATOM 1768 O O . ALA A 1 214 ? 9.798 0.873 -19.429 1.00 95.12 214 ALA A O 1
ATOM 1769 N N . ARG A 1 215 ?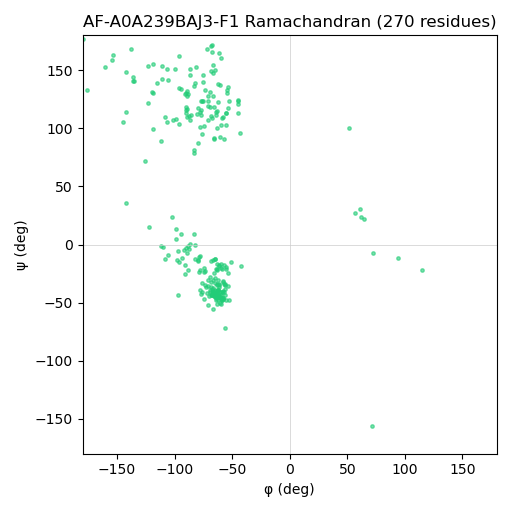 7.978 0.777 -18.122 1.00 94.56 215 ARG A N 1
ATOM 1770 C CA . ARG A 1 215 ? 7.788 2.231 -18.058 1.00 94.56 215 ARG A CA 1
ATOM 1771 C C . ARG A 1 215 ? 8.872 2.928 -17.239 1.00 94.56 215 ARG A C 1
ATOM 1773 O O . ARG A 1 215 ? 9.211 4.051 -17.587 1.00 94.56 215 ARG A O 1
ATOM 1780 N N . ASP A 1 216 ? 9.403 2.273 -16.210 1.00 94.06 216 ASP A N 1
ATOM 1781 C CA . ASP A 1 216 ? 10.493 2.777 -15.360 1.00 94.06 216 ASP A CA 1
ATOM 1782 C C . ASP A 1 216 ? 11.816 2.926 -16.137 1.00 94.06 216 ASP A C 1
ATOM 1784 O O . ASP A 1 216 ? 12.652 3.752 -15.792 1.00 94.06 216 ASP A O 1
ATOM 1788 N N . VAL A 1 217 ? 11.987 2.165 -17.227 1.00 94.06 217 VAL A N 1
ATOM 1789 C CA . VAL A 1 217 ? 13.128 2.267 -18.159 1.00 94.06 217 VAL A CA 1
ATOM 1790 C C . VAL A 1 217 ? 12.778 3.008 -19.459 1.00 94.06 217 VAL A C 1
ATOM 1792 O O . VAL A 1 217 ? 13.410 2.785 -20.491 1.00 94.06 217 VAL A O 1
ATOM 1795 N N . ASP A 1 218 ? 11.752 3.864 -19.416 1.00 94.56 218 ASP A N 1
ATOM 1796 C CA . ASP A 1 218 ? 11.282 4.713 -20.521 1.00 94.56 218 ASP A CA 1
ATOM 1797 C C . ASP A 1 218 ? 10.901 3.969 -21.817 1.00 94.56 218 ASP A C 1
ATOM 1799 O O . ASP A 1 218 ? 10.909 4.537 -22.912 1.00 94.56 218 ASP A O 1
ATOM 1803 N N . GLU A 1 219 ? 10.481 2.704 -21.713 1.00 95.81 219 GLU A N 1
ATOM 1804 C CA . GLU A 1 219 ? 10.070 1.927 -22.881 1.00 95.81 219 GLU A CA 1
ATOM 1805 C C . GLU A 1 219 ? 8.785 2.484 -23.524 1.00 95.81 219 GLU A C 1
ATOM 1807 O O . GLU A 1 219 ? 7.867 3.004 -22.861 1.00 95.81 219 GLU A O 1
ATOM 1812 N N . THR A 1 220 ? 8.687 2.342 -24.849 1.00 94.88 220 THR A N 1
ATOM 1813 C CA . THR A 1 220 ? 7.518 2.808 -25.599 1.00 94.88 220 THR A CA 1
ATOM 1814 C C . THR A 1 220 ? 6.316 1.880 -25.412 1.00 94.88 220 THR A C 1
ATOM 1816 O O . THR A 1 220 ? 6.431 0.655 -25.364 1.00 94.88 220 THR A O 1
ATOM 1819 N N . TRP A 1 221 ? 5.105 2.448 -25.393 1.00 92.12 221 TRP A N 1
ATOM 1820 C CA . TRP A 1 221 ? 3.869 1.657 -25.299 1.00 92.12 221 TRP A CA 1
ATOM 1821 C C . TRP A 1 221 ? 3.732 0.616 -26.412 1.00 92.12 221 TRP A C 1
ATOM 1823 O O . TRP A 1 221 ? 3.215 -0.473 -26.170 1.00 92.12 221 TRP A O 1
ATOM 1833 N N . SER A 1 222 ? 4.209 0.933 -27.617 1.00 90.31 222 SER A N 1
ATOM 1834 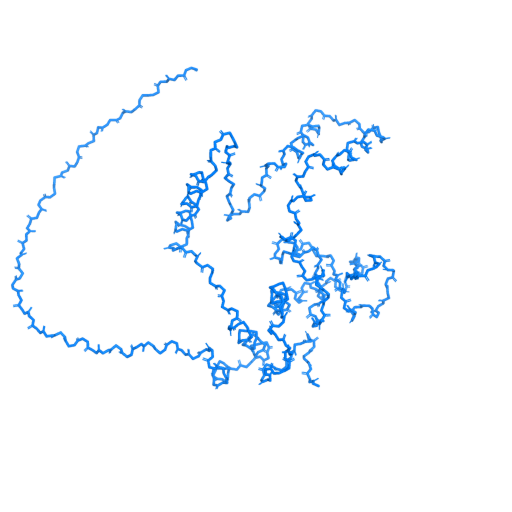C CA . SER A 1 222 ? 4.203 0.010 -28.751 1.00 90.31 222 SER A CA 1
ATOM 1835 C C . SER A 1 222 ? 5.023 -1.245 -28.455 1.00 90.31 222 SER A C 1
ATOM 1837 O O . SER A 1 222 ? 4.552 -2.356 -28.695 1.00 90.31 222 SER A O 1
ATOM 1839 N N . GLU A 1 223 ? 6.220 -1.092 -27.887 1.00 92.06 223 GLU A N 1
ATOM 1840 C CA . GLU A 1 223 ? 7.075 -2.223 -27.521 1.00 92.06 223 GLU A CA 1
ATOM 1841 C C . GLU A 1 223 ? 6.488 -3.055 -26.379 1.00 92.06 223 GLU A C 1
ATOM 1843 O O . GLU A 1 223 ? 6.467 -4.288 -26.463 1.00 92.06 223 GLU A O 1
ATOM 1848 N N . ILE A 1 224 ? 5.933 -2.396 -25.358 1.00 93.19 224 ILE A N 1
ATOM 1849 C CA . ILE A 1 224 ? 5.275 -3.062 -24.227 1.00 93.19 224 ILE A CA 1
ATOM 1850 C C . ILE A 1 224 ? 4.085 -3.901 -24.718 1.00 93.19 224 ILE A C 1
ATOM 1852 O O . ILE A 1 224 ? 3.989 -5.089 -24.410 1.00 93.19 224 ILE A O 1
ATOM 1856 N N . VAL A 1 225 ? 3.186 -3.318 -25.518 1.00 89.25 225 VAL A N 1
ATOM 1857 C CA . VAL A 1 225 ? 1.983 -4.007 -26.020 1.00 89.25 225 VAL A CA 1
ATOM 1858 C C . VAL A 1 225 ? 2.344 -5.164 -26.952 1.00 89.25 225 VAL A C 1
ATOM 1860 O O . VAL A 1 225 ? 1.739 -6.231 -26.854 1.00 89.25 225 VAL A O 1
ATOM 1863 N N . ASN A 1 226 ? 3.350 -4.994 -27.817 1.00 87.31 226 ASN A N 1
ATOM 1864 C CA . ASN A 1 226 ? 3.794 -6.053 -28.729 1.00 87.31 226 ASN A CA 1
ATOM 1865 C C . ASN A 1 226 ? 4.331 -7.285 -27.987 1.00 87.31 226 ASN A C 1
ATOM 1867 O O . ASN A 1 226 ? 4.203 -8.403 -28.484 1.00 87.31 226 ASN A O 1
ATOM 1871 N N . ARG A 1 227 ? 4.913 -7.100 -26.796 1.00 84.94 227 ARG A N 1
ATOM 1872 C CA . ARG A 1 227 ? 5.439 -8.197 -25.968 1.00 84.94 227 ARG A CA 1
ATOM 1873 C C . ARG A 1 227 ? 4.421 -8.760 -24.979 1.00 84.94 227 ARG A C 1
ATOM 1875 O O . ARG A 1 227 ? 4.535 -9.921 -24.592 1.00 84.94 227 ARG A O 1
ATOM 1882 N N . HIS A 1 228 ? 3.426 -7.972 -24.575 1.00 79.38 228 HIS A N 1
ATOM 1883 C CA . HIS A 1 228 ? 2.480 -8.342 -23.526 1.00 79.38 228 HIS A CA 1
ATOM 1884 C C . HIS A 1 228 ? 1.043 -8.400 -24.030 1.00 79.38 228 HIS A C 1
ATOM 1886 O O . HIS A 1 228 ? 0.313 -7.408 -24.036 1.00 79.38 228 HIS A O 1
ATOM 1892 N N . ALA A 1 229 ? 0.584 -9.621 -24.316 1.00 71.06 229 ALA A N 1
ATOM 1893 C CA . ALA A 1 229 ? -0.790 -9.877 -24.738 1.00 71.06 229 ALA A CA 1
ATOM 1894 C C . ALA A 1 229 ? -1.856 -9.446 -23.706 1.00 71.06 229 ALA A C 1
ATOM 1896 O O . ALA A 1 229 ? -3.020 -9.284 -24.061 1.00 71.06 229 ALA A O 1
ATOM 1897 N N . ILE A 1 230 ? -1.477 -9.213 -22.444 1.00 71.88 230 ILE A N 1
ATOM 1898 C CA . ILE A 1 230 ? -2.376 -8.758 -21.366 1.00 71.88 230 ILE A CA 1
ATOM 1899 C C . ILE A 1 230 ? -2.933 -7.356 -21.654 1.00 71.88 230 ILE A C 1
ATOM 1901 O O . ILE A 1 230 ? -4.053 -7.048 -21.249 1.00 71.88 230 ILE A O 1
ATOM 1905 N N . LEU A 1 231 ? -2.181 -6.537 -22.397 1.00 64.81 231 LEU A N 1
ATOM 1906 C CA . LEU A 1 231 ? -2.616 -5.226 -22.874 1.00 64.81 231 LEU A CA 1
ATOM 1907 C C . LEU A 1 231 ? -3.194 -5.271 -24.286 1.00 64.81 231 LEU A C 1
ATOM 1909 O O . LEU A 1 231 ? -3.429 -4.204 -24.859 1.00 64.81 231 LEU A O 1
ATOM 1913 N N . THR A 1 232 ? -3.419 -6.461 -24.871 1.00 59.44 232 THR A N 1
ATOM 1914 C CA . THR A 1 232 ? -4.112 -6.500 -26.160 1.00 59.44 232 THR A CA 1
ATOM 1915 C C . THR A 1 232 ? -5.403 -5.722 -25.990 1.00 59.44 232 THR A C 1
ATOM 1917 O O . THR A 1 232 ? -6.158 -5.981 -25.044 1.00 59.44 232 THR A O 1
ATOM 1920 N N . PRO A 1 233 ? -5.616 -4.694 -26.831 1.00 52.84 233 PRO A N 1
ATOM 1921 C CA . PRO A 1 233 ? -6.779 -3.859 -26.689 1.00 52.84 233 PRO A CA 1
ATOM 1922 C C . PRO A 1 233 ? -7.958 -4.807 -26.687 1.00 52.84 233 PRO A C 1
ATOM 1924 O O . PRO A 1 233 ? -8.002 -5.739 -27.495 1.00 52.84 233 PRO A O 1
ATOM 1927 N N . TYR A 1 234 ? -8.885 -4.570 -25.761 1.00 50.59 234 TYR A N 1
ATOM 1928 C CA . TYR A 1 234 ? -10.258 -5.010 -25.899 1.00 50.59 234 TYR A CA 1
ATOM 1929 C C . TYR A 1 234 ? -10.614 -4.692 -27.352 1.00 50.59 234 TYR A C 1
ATOM 1931 O O . TYR A 1 234 ? -10.842 -3.527 -27.688 1.00 50.59 234 TYR A O 1
ATOM 1939 N N . ARG A 1 235 ? -10.494 -5.674 -28.260 1.00 50.38 235 ARG A N 1
ATOM 1940 C CA . ARG A 1 235 ? -10.857 -5.495 -29.658 1.00 50.38 235 ARG A CA 1
ATOM 1941 C C . ARG A 1 235 ? -12.331 -5.239 -29.511 1.00 50.38 235 ARG A C 1
ATOM 1943 O O . ARG A 1 235 ? -13.071 -6.185 -29.245 1.00 50.38 235 ARG A O 1
ATOM 1950 N N . ARG A 1 236 ? -12.736 -3.961 -29.562 1.00 50.50 236 ARG A N 1
ATOM 1951 C CA . ARG A 1 236 ? -14.148 -3.606 -29.622 1.00 50.50 236 ARG A CA 1
ATOM 1952 C C . ARG A 1 236 ? -14.700 -4.569 -30.660 1.00 50.50 236 ARG A C 1
ATOM 1954 O O . ARG A 1 236 ? -14.121 -4.604 -31.756 1.00 50.50 236 ARG A O 1
ATOM 1961 N N . PRO A 1 237 ? -15.686 -5.416 -30.308 1.00 52.38 237 PRO A N 1
ATOM 1962 C CA . PRO A 1 237 ? -16.330 -6.260 -31.296 1.00 52.38 237 PRO A CA 1
ATOM 1963 C C . PRO A 1 237 ? -16.587 -5.342 -32.476 1.00 52.38 237 PRO A C 1
ATOM 1965 O O . PRO A 1 237 ? -17.108 -4.244 -32.250 1.00 52.38 237 PRO A O 1
ATOM 1968 N N . LYS A 1 238 ? -16.083 -5.692 -33.672 1.00 53.41 238 LYS A N 1
ATOM 1969 C CA . LYS A 1 238 ? -16.369 -4.909 -34.877 1.00 53.41 238 LYS A CA 1
ATOM 1970 C C . LYS A 1 238 ? -17.863 -4.652 -34.799 1.00 53.41 238 LYS A C 1
ATOM 1972 O O . LYS A 1 238 ? -18.611 -5.626 -34.777 1.00 53.41 238 LYS A O 1
ATOM 1977 N N . MET A 1 239 ? -18.269 -3.393 -34.613 1.00 45.50 239 MET A N 1
ATOM 1978 C CA . MET A 1 239 ? -19.681 -3.060 -34.626 1.00 45.50 239 MET A CA 1
ATOM 1979 C C . MET A 1 239 ? -20.124 -3.498 -36.006 1.00 45.50 239 MET A C 1
ATOM 1981 O O . MET A 1 239 ? -19.759 -2.868 -36.998 1.00 45.50 239 MET A O 1
ATOM 1985 N N . THR A 1 240 ? -20.794 -4.645 -36.078 1.00 64.25 240 THR A N 1
ATOM 1986 C CA . THR A 1 240 ? -21.507 -5.039 -37.274 1.00 64.25 240 THR A CA 1
ATOM 1987 C C . THR A 1 240 ? -22.409 -3.846 -37.537 1.00 64.25 240 THR A C 1
AT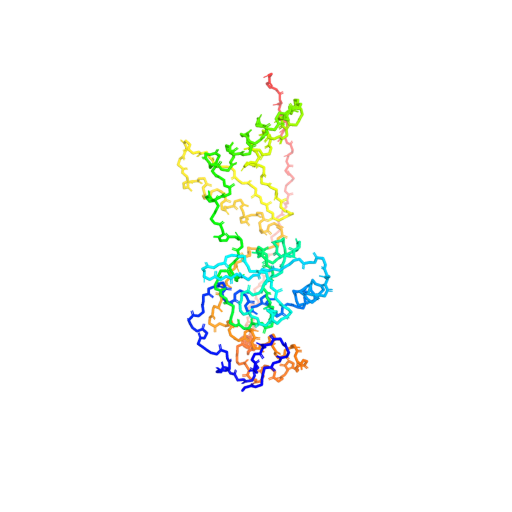OM 1989 O O . THR A 1 240 ? -23.167 -3.492 -36.627 1.00 64.25 240 THR A O 1
ATOM 1992 N N . PRO A 1 241 ? -22.266 -3.138 -38.668 1.00 56.19 241 PRO A N 1
ATOM 1993 C CA . PRO A 1 241 ? -23.158 -2.036 -38.952 1.00 56.19 241 PRO A CA 1
ATOM 1994 C C . PRO A 1 241 ? -24.566 -2.618 -38.876 1.00 56.19 241 PRO A C 1
ATOM 1996 O O . PRO A 1 241 ? -24.915 -3.517 -39.642 1.00 56.19 241 PRO A O 1
ATOM 1999 N N . LEU A 1 242 ? -25.332 -2.170 -37.880 1.00 56.38 242 LEU A N 1
ATOM 2000 C CA . LEU A 1 242 ? -26.770 -2.349 -37.848 1.00 56.38 242 LEU A CA 1
ATOM 2001 C C . LEU A 1 242 ? -27.251 -1.619 -39.093 1.00 56.38 242 LEU A C 1
ATOM 2003 O O . LEU A 1 242 ? -27.421 -0.402 -39.093 1.00 56.38 242 LEU A O 1
ATOM 2007 N N . PHE A 1 243 ? -27.376 -2.361 -40.191 1.00 53.78 243 PHE A N 1
ATOM 2008 C CA . PHE A 1 243 ? -28.214 -1.954 -41.294 1.00 53.78 243 PHE A CA 1
ATOM 2009 C C . PHE A 1 243 ? -29.584 -1.724 -40.671 1.00 53.78 243 PHE A C 1
ATOM 2011 O O . PHE A 1 243 ? -30.289 -2.670 -40.318 1.00 53.78 243 PHE A O 1
ATOM 2018 N N . CYS A 1 244 ? -29.917 -0.452 -40.466 1.00 48.12 244 CYS A N 1
ATOM 2019 C CA . CYS A 1 244 ? -31.269 -0.005 -40.222 1.00 48.12 244 CYS A CA 1
ATOM 2020 C C . CYS A 1 244 ? -32.095 -0.467 -41.423 1.00 48.12 244 CYS A C 1
ATOM 2022 O O . CYS A 1 244 ? -32.170 0.220 -42.440 1.00 48.12 244 CYS A O 1
ATOM 2024 N N . ALA A 1 245 ? -32.670 -1.664 -41.327 1.00 50.72 245 ALA A N 1
ATOM 2025 C CA . ALA A 1 245 ? -33.774 -2.060 -42.172 1.00 50.72 245 ALA A CA 1
ATOM 2026 C C . ALA A 1 245 ? -34.876 -1.029 -41.917 1.00 50.72 245 ALA A C 1
ATOM 2028 O O . ALA A 1 245 ? -35.419 -0.936 -40.815 1.00 50.72 245 ALA A O 1
ATOM 2029 N N . GLY A 1 246 ? -35.108 -0.178 -42.915 1.00 54.28 246 GLY A N 1
ATOM 2030 C CA . GLY A 1 246 ? -36.112 0.865 -42.864 1.00 54.28 246 GLY A CA 1
ATOM 2031 C C . GLY A 1 246 ? -37.479 0.254 -42.601 1.00 54.28 246 GLY A C 1
ATOM 2032 O O . GLY A 1 246 ? -38.059 -0.384 -43.473 1.00 54.28 246 GLY A O 1
ATOM 2033 N N . VAL A 1 247 ? -38.007 0.490 -41.406 1.00 52.47 247 VAL A N 1
ATOM 2034 C CA . VAL A 1 247 ? -39.442 0.418 -41.154 1.00 52.47 247 VAL A CA 1
ATOM 2035 C C . VAL A 1 247 ? -39.880 1.845 -40.874 1.00 52.47 247 VAL A C 1
ATOM 2037 O O . VAL A 1 247 ? -39.841 2.332 -39.747 1.00 52.47 247 VAL A O 1
ATOM 2040 N N . ALA A 1 248 ? -40.230 2.544 -41.951 1.00 52.50 248 ALA A N 1
ATOM 2041 C CA . ALA A 1 248 ? -40.948 3.803 -41.886 1.00 52.50 248 ALA A CA 1
ATOM 2042 C C . ALA A 1 248 ? -42.352 3.525 -41.325 1.00 52.50 248 ALA A C 1
ATOM 2044 O O . ALA A 1 248 ? -43.275 3.181 -42.058 1.00 52.50 248 ALA A O 1
ATOM 2045 N N . GLY A 1 249 ? -42.495 3.621 -40.004 1.00 57.75 249 GLY A N 1
ATOM 2046 C CA . GLY A 1 249 ? -43.787 3.679 -39.328 1.00 57.75 249 GLY A CA 1
ATOM 2047 C C . GLY A 1 249 ? -44.165 5.140 -39.053 1.00 57.75 249 GLY A C 1
ATOM 2048 O O . GLY A 1 249 ? -43.309 5.898 -38.594 1.00 57.75 249 GLY A O 1
ATOM 2049 N N . PRO A 1 250 ? -45.410 5.574 -39.323 1.00 56.50 250 PRO A N 1
ATOM 2050 C CA . PRO A 1 250 ? -45.814 6.961 -39.129 1.00 56.50 250 PRO A CA 1
ATOM 2051 C C . PRO A 1 250 ? -45.819 7.347 -37.642 1.00 56.50 250 PRO A C 1
ATOM 2053 O O . PRO A 1 250 ? -46.456 6.699 -36.810 1.00 56.50 250 PRO A O 1
ATOM 2056 N N . MET A 1 251 ? -45.124 8.445 -37.332 1.00 46.81 251 MET A N 1
ATOM 2057 C CA . MET A 1 251 ? -45.144 9.142 -36.045 1.00 46.81 251 MET A CA 1
ATOM 2058 C C . MET A 1 251 ? -46.582 9.523 -35.669 1.00 46.81 251 MET A C 1
ATOM 2060 O O . MET A 1 251 ? -47.192 10.384 -36.302 1.00 46.81 251 MET A O 1
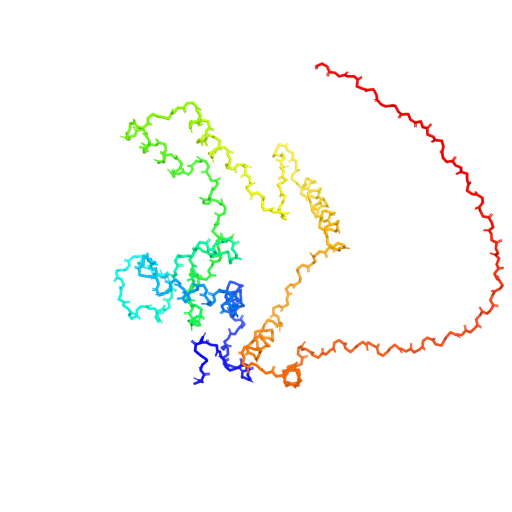ATOM 2064 N N . ARG A 1 252 ? -47.119 8.921 -34.604 1.00 50.25 252 ARG A N 1
ATOM 2065 C CA . ARG A 1 252 ? -48.268 9.481 -33.883 1.00 50.25 252 ARG A CA 1
ATOM 2066 C C . ARG A 1 252 ? -47.746 10.415 -32.796 1.00 50.25 252 ARG A C 1
ATOM 2068 O O . ARG A 1 252 ? -47.177 9.963 -31.807 1.00 50.25 252 ARG A O 1
ATOM 2075 N N . CYS A 1 253 ? -47.952 11.714 -32.987 1.00 42.81 253 CYS A N 1
ATOM 2076 C CA . CYS A 1 253 ? -47.782 12.718 -31.943 1.00 42.81 253 CYS A CA 1
ATOM 2077 C C . CYS A 1 253 ? -48.909 12.573 -30.914 1.00 42.81 253 CYS A C 1
ATOM 2079 O O . CYS A 1 253 ? -50.053 12.934 -31.185 1.00 42.81 253 CYS A O 1
ATOM 2081 N N . SER A 1 254 ? -48.590 12.061 -29.728 1.00 51.03 254 SER A N 1
ATOM 2082 C CA . SER A 1 254 ? -49.478 12.126 -28.567 1.00 51.03 254 SER A CA 1
ATOM 2083 C C . SER A 1 254 ? -49.077 13.322 -27.707 1.00 51.03 254 SER A C 1
ATOM 2085 O O . SER A 1 254 ? -48.076 13.286 -26.995 1.00 51.03 254 SER A O 1
ATOM 2087 N N . HIS A 1 255 ? -49.863 14.396 -27.789 1.00 43.09 255 HIS A N 1
ATOM 2088 C CA . HIS A 1 255 ? -49.817 15.505 -26.842 1.00 43.09 255 HIS A CA 1
ATOM 2089 C C . HIS A 1 255 ? -50.303 15.021 -25.470 1.00 43.09 255 HIS A C 1
ATOM 2091 O O . HIS A 1 255 ? -51.495 14.786 -25.284 1.00 43.09 255 HIS A O 1
ATOM 2097 N N . HIS A 1 256 ? -49.393 14.895 -24.504 1.00 49.31 256 HIS A N 1
ATOM 2098 C CA . HIS A 1 256 ? -49.753 14.817 -23.091 1.00 49.31 256 HIS A CA 1
ATOM 2099 C C . HIS A 1 256 ? -49.518 16.174 -22.432 1.00 49.31 256 HIS A C 1
ATOM 2101 O O . HIS A 1 256 ? -48.391 16.607 -22.206 1.00 49.31 256 HIS A O 1
ATOM 2107 N N . THR A 1 257 ? -50.627 16.845 -22.146 1.00 50.78 257 THR A N 1
ATOM 2108 C CA . THR A 1 257 ? -50.728 18.064 -21.349 1.00 50.78 257 THR A CA 1
ATOM 2109 C C . THR A 1 257 ? -50.335 17.750 -19.903 1.00 50.78 257 THR A C 1
ATOM 2111 O O . THR A 1 257 ? -50.977 16.930 -19.246 1.00 50.78 257 THR A O 1
ATOM 2114 N N . ALA A 1 258 ? -49.275 18.382 -19.400 1.00 48.69 258 ALA A N 1
ATOM 2115 C CA . ALA A 1 258 ? -48.863 18.275 -18.005 1.00 48.69 258 ALA A CA 1
ATOM 2116 C C . ALA A 1 258 ? -49.789 19.117 -17.107 1.00 48.69 258 ALA A C 1
ATOM 2118 O O . ALA A 1 258 ? -49.927 20.323 -17.308 1.00 48.69 258 ALA A O 1
ATOM 2119 N N . GLN A 1 259 ? -50.413 18.488 -16.108 1.00 56.69 259 GLN A N 1
ATOM 2120 C CA . GLN A 1 259 ? -51.078 19.187 -15.004 1.00 56.69 259 GLN A CA 1
ATOM 2121 C C . GLN A 1 259 ? -50.050 19.591 -13.928 1.00 56.69 259 GLN A C 1
ATOM 2123 O O . GLN A 1 259 ? -49.186 18.780 -13.582 1.00 56.69 259 GLN A O 1
ATOM 2128 N N . PRO A 1 260 ? -50.146 20.799 -13.345 1.00 59.78 260 PRO A N 1
ATOM 2129 C CA . PRO A 1 260 ? -49.291 21.209 -12.236 1.00 59.78 260 PRO A CA 1
ATOM 2130 C C . PRO A 1 260 ? -49.692 20.505 -10.930 1.00 59.78 260 PRO A C 1
ATOM 2132 O O . PRO A 1 260 ? -50.864 20.462 -10.552 1.00 59.78 260 PRO A O 1
ATOM 2135 N N . ARG A 1 261 ? -48.697 19.966 -10.213 1.00 53.38 261 ARG A N 1
ATOM 2136 C CA . ARG A 1 261 ? -48.868 19.410 -8.864 1.00 53.38 261 ARG A CA 1
ATOM 2137 C C . ARG A 1 261 ? -49.114 20.536 -7.853 1.00 53.38 261 ARG A C 1
ATOM 2139 O O . ARG A 1 261 ? -48.334 21.479 -7.764 1.00 53.38 261 ARG A O 1
ATOM 2146 N N . ARG A 1 262 ? -50.192 20.391 -7.076 1.00 47.50 262 ARG A N 1
ATOM 2147 C CA . ARG A 1 262 ? -50.511 21.175 -5.872 1.00 47.50 262 ARG A CA 1
ATOM 2148 C C . ARG A 1 262 ? -49.421 21.020 -4.808 1.00 47.50 262 ARG A C 1
ATOM 2150 O O . ARG A 1 262 ? -48.988 19.905 -4.530 1.00 47.50 262 ARG A O 1
ATOM 2157 N N . ALA A 1 263 ? -49.066 22.138 -4.181 1.00 51.62 263 ALA A N 1
ATOM 2158 C CA . ALA A 1 263 ? -48.299 22.205 -2.945 1.00 51.62 263 ALA A CA 1
ATOM 2159 C C . ALA A 1 263 ? -49.241 22.150 -1.725 1.00 51.62 263 ALA A C 1
ATOM 2161 O O . ALA A 1 263 ? -50.212 22.902 -1.660 1.00 51.62 263 ALA A O 1
ATOM 2162 N N . SER A 1 264 ? -48.946 21.260 -0.778 1.00 47.97 264 SER A N 1
ATOM 2163 C CA . SER A 1 264 ? -49.534 21.158 0.573 1.00 47.97 264 SER A CA 1
ATOM 2164 C C . SER A 1 264 ? -48.786 20.030 1.299 1.00 47.97 264 SER A C 1
ATOM 2166 O O . SER A 1 264 ? -48.612 18.980 0.691 1.00 47.97 264 SER A O 1
ATOM 2168 N N . GLY A 1 265 ? -48.298 20.099 2.535 1.00 40.06 265 GLY A N 1
ATOM 2169 C CA . GLY A 1 265 ? -48.284 21.092 3.611 1.00 40.06 265 GLY A CA 1
ATOM 2170 C C . GLY A 1 265 ? -47.131 20.708 4.568 1.00 40.06 265 GLY A C 1
ATOM 2171 O O . GLY A 1 265 ? -46.604 19.601 4.492 1.00 40.06 265 GLY A O 1
ATOM 2172 N N . ALA A 1 266 ? -46.545 21.668 5.283 1.00 45.78 266 ALA A N 1
ATOM 2173 C CA . ALA A 1 266 ? -46.764 21.878 6.719 1.00 45.78 266 ALA A CA 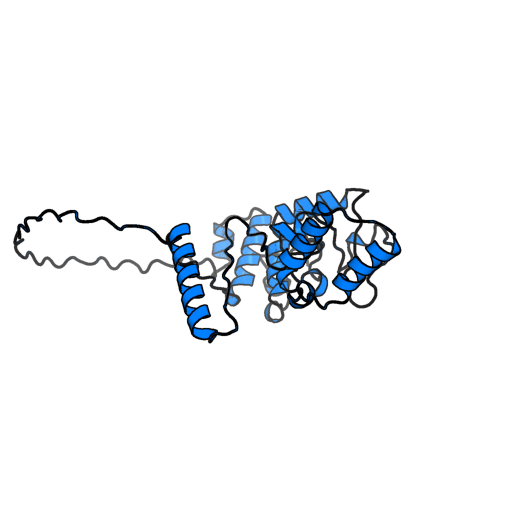1
ATOM 2174 C C . ALA A 1 266 ? -46.589 20.611 7.584 1.00 45.78 266 ALA A C 1
ATOM 2176 O O . ALA A 1 266 ? -47.512 19.811 7.707 1.00 45.78 266 ALA A O 1
ATOM 2177 N N . TRP A 1 267 ? -45.426 20.488 8.235 1.00 46.19 267 TRP A N 1
ATOM 2178 C CA . TRP A 1 267 ? -45.254 19.654 9.425 1.00 46.19 267 TRP A CA 1
ATOM 2179 C C . TRP A 1 267 ? -44.836 20.521 10.609 1.00 46.19 267 TRP A C 1
ATOM 2181 O O . TRP A 1 267 ? -43.946 21.363 10.520 1.00 46.19 267 TRP A O 1
ATOM 2191 N N . VAL A 1 268 ? -45.576 20.295 11.684 1.00 46.56 268 VAL A N 1
ATOM 2192 C CA . VAL A 1 268 ? -45.566 20.928 12.996 1.00 46.56 268 VAL A CA 1
ATOM 2193 C C . VAL A 1 268 ? -44.580 20.163 13.889 1.00 46.56 268 VAL A C 1
ATOM 2195 O O . VAL A 1 268 ? -44.680 18.945 14.001 1.00 46.56 268 VAL A O 1
ATOM 2198 N N . THR A 1 269 ? -43.644 20.866 14.526 1.00 56.22 269 THR A N 1
ATOM 2199 C CA . THR A 1 269 ? -43.061 20.506 15.839 1.00 56.22 269 THR A CA 1
ATOM 2200 C C . THR A 1 269 ? -44.042 20.994 16.923 1.00 56.22 269 THR A C 1
ATOM 2202 O O . THR A 1 269 ? -44.751 21.959 16.625 1.00 56.22 269 THR A O 1
ATOM 2205 N N . PRO A 1 270 ? -44.148 20.418 18.146 1.00 57.66 270 PRO A N 1
ATOM 2206 C CA . PRO A 1 270 ? -43.006 20.180 19.050 1.00 57.66 270 PRO A CA 1
ATOM 2207 C C . PRO A 1 270 ? -43.159 19.010 20.046 1.00 57.66 270 PRO A C 1
ATOM 2209 O O . PRO A 1 270 ? -44.271 18.615 20.369 1.00 57.66 270 PRO A O 1
ATOM 2212 N N . TRP A 1 271 ? -42.054 18.540 20.630 1.00 50.19 271 TRP A N 1
ATOM 2213 C CA . TRP A 1 271 ? -42.077 17.963 21.981 1.00 50.19 271 TRP A CA 1
ATOM 2214 C C . TRP A 1 271 ? -40.884 18.470 22.791 1.00 50.19 271 TRP A C 1
ATOM 2216 O O . TRP A 1 271 ? -39.806 18.714 22.246 1.00 50.19 271 TRP A O 1
ATOM 2226 N N . SER A 1 272 ? -41.211 18.716 24.056 1.00 57.12 272 SER A N 1
ATOM 2227 C CA . SER A 1 272 ? -40.434 19.259 25.169 1.00 57.12 272 SER A CA 1
ATOM 2228 C C . SER A 1 272 ? -39.354 18.316 25.681 1.00 57.12 272 SER A C 1
ATOM 2230 O O . SER A 1 272 ? -39.489 17.094 25.454 1.00 57.12 272 SER A O 1
#

pLDDT: mean 77.65, std 17.93, range [40.06, 97.44]

Radius of gyration: 28.61 Å; Cα contacts (8 Å, |Δi|>4): 192; chains: 1; bounding box: 77×41×84 Å

Organism: NCBI:txid74033

Mean predicted aligned error: 14.25 Å